Protein AF-0000000069596930 (afdb_homodimer)

Sequence (210 aa):
MSNTEALQWAAKADDSLARNEILTDDEIIRKVTAEDDNDDGFSPVNPVKIYHSEAVAALNTSLQWAEEQNFQVHEIMLPKRLRDRAIELKIGTTAQNIIIDFLGHMSNTEALQWAAKADDSLARNEILTDDEIIRKVTAEDDNDDGFSPVNPVKIYHSEAVAALNTSLQWAEEQNFQVHEIMLPKRLRDRAIELKIGTTAQNIIIDFLGH

pLDDT: mean 73.18, std 21.11, range [36.12, 97.06]

Structure (mmCIF, N/CA/C/O backbone):
data_AF-0000000069596930-model_v1
#
loop_
_entity.id
_entity.type
_entity.pdbx_description
1 polymer 'Uncharacterized protein'
#
loop_
_atom_site.group_PDB
_atom_site.id
_atom_site.type_symbol
_atom_site.label_atom_id
_atom_site.label_alt_id
_atom_site.label_comp_id
_atom_site.label_asym_id
_atom_site.label_entity_id
_atom_site.label_seq_id
_atom_site.pdbx_PDB_ins_code
_atom_site.Cartn_x
_atom_site.Cartn_y
_atom_site.Cartn_z
_atom_site.occupancy
_atom_site.B_iso_or_equiv
_atom_site.auth_seq_id
_atom_site.auth_comp_id
_atom_site.auth_asym_id
_atom_site.auth_atom_id
_atom_site.pdbx_PDB_model_num
ATOM 1 N N . MET A 1 1 ? 7.133 30.688 7.617 1 36.12 1 MET A N 1
ATOM 2 C CA . MET A 1 1 ? 6.77 29.953 8.828 1 36.12 1 MET A CA 1
ATOM 3 C C . MET A 1 1 ? 6.52 28.484 8.531 1 36.12 1 MET A C 1
ATOM 5 O O . MET A 1 1 ? 5.711 28.156 7.66 1 36.12 1 MET A O 1
ATOM 9 N N . SER A 1 2 ? 7.426 27.625 8.859 1 42.72 2 SER A N 1
ATOM 10 C CA . SER A 1 2 ? 7.359 26.203 8.547 1 42.72 2 SER A CA 1
ATOM 11 C C . SER A 1 2 ? 6.148 25.547 9.203 1 42.72 2 SER A C 1
ATOM 13 O O . SER A 1 2 ? 5.602 26.078 10.172 1 42.72 2 SER A O 1
ATOM 15 N N . ASN A 1 3 ? 5.691 24.625 8.586 1 45.94 3 ASN A N 1
ATOM 16 C CA . ASN A 1 3 ? 4.516 23.938 9.109 1 45.94 3 ASN A CA 1
ATOM 17 C C . ASN A 1 3 ? 4.688 23.578 10.586 1 45.94 3 ASN A C 1
ATOM 19 O O . ASN A 1 3 ? 3.738 23.688 11.367 1 45.94 3 ASN A O 1
ATOM 23 N N . THR A 1 4 ? 5.816 23.25 10.984 1 49.59 4 THR A N 1
ATOM 24 C CA . THR A 1 4 ? 6.18 23.031 12.383 1 49.59 4 THR A CA 1
ATOM 25 C C . THR A 1 4 ? 6.02 24.328 13.188 1 49.59 4 THR A C 1
ATOM 27 O O . THR A 1 4 ? 5.598 24.281 14.344 1 49.59 4 THR A O 1
ATOM 30 N N . GLU A 1 5 ? 6.348 25.328 12.594 1 48.88 5 GLU A N 1
ATOM 31 C CA . GLU A 1 5 ? 6.273 26.609 13.281 1 48.88 5 GLU A CA 1
ATOM 32 C C . GLU A 1 5 ? 4.824 27.047 13.484 1 48.88 5 GLU A C 1
ATOM 34 O O . GLU A 1 5 ? 4.477 27.578 14.539 1 48.88 5 GLU A O 1
ATOM 39 N N . ALA A 1 6 ? 3.986 26.781 12.602 1 47.47 6 ALA A N 1
ATOM 40 C CA . ALA A 1 6 ? 2.582 27.156 12.742 1 47.47 6 ALA A CA 1
ATOM 41 C C . ALA A 1 6 ? 1.908 26.344 13.844 1 47.47 6 ALA A C 1
ATOM 43 O O . ALA A 1 6 ? 1.105 26.891 14.617 1 47.47 6 ALA A O 1
ATOM 44 N N . LEU A 1 7 ? 2.383 25.047 13.953 1 48.62 7 LEU A N 1
ATOM 45 C CA . LEU A 1 7 ? 1.875 24.219 15.031 1 48.62 7 LEU A CA 1
ATOM 46 C C . LEU A 1 7 ? 2.383 24.703 16.391 1 48.62 7 LEU A C 1
ATOM 48 O O . LEU A 1 7 ? 1.633 24.734 17.359 1 48.62 7 LEU A O 1
ATOM 52 N N . GLN A 1 8 ? 3.605 25.078 16.375 1 49.91 8 GLN A N 1
ATOM 53 C CA . GLN A 1 8 ? 4.164 25.656 17.594 1 49.91 8 GLN A CA 1
ATOM 54 C C . GLN A 1 8 ? 3.49 26.984 17.922 1 49.91 8 GLN A C 1
ATOM 56 O O . GLN A 1 8 ? 3.262 27.297 19.094 1 49.91 8 GLN A O 1
ATOM 61 N N . TRP A 1 9 ? 3.199 27.75 16.938 1 47.53 9 TRP A N 1
ATOM 62 C CA . TRP A 1 9 ? 2.562 29.047 17.156 1 47.53 9 TRP A CA 1
ATOM 63 C C . TRP A 1 9 ? 1.125 28.875 17.641 1 47.53 9 TRP A C 1
ATOM 65 O O . TRP A 1 9 ? 0.688 29.547 18.578 1 47.53 9 TRP A O 1
ATOM 75 N N . ALA A 1 10 ? 0.427 27.969 17 1 48.25 10 ALA A N 1
ATOM 76 C CA . ALA A 1 10 ? -0.932 27.734 17.484 1 48.25 10 ALA A CA 1
ATOM 77 C C . ALA A 1 10 ? -0.925 27.219 18.922 1 48.25 10 ALA A C 1
ATOM 79 O O . ALA A 1 10 ? -1.813 27.547 19.719 1 48.25 10 ALA A O 1
ATOM 80 N N . ALA A 1 11 ? 0.076 26.406 19.219 1 48.59 11 ALA A N 1
ATOM 81 C CA . ALA A 1 11 ? 0.236 25.953 20.609 1 48.59 11 ALA A CA 1
ATOM 82 C C . ALA A 1 11 ? 0.508 27.125 21.547 1 48.59 11 ALA A C 1
ATOM 84 O O . ALA A 1 11 ? -0.013 27.172 22.656 1 48.59 11 ALA A O 1
ATOM 85 N N . LYS A 1 12 ? 1.304 28.125 21.234 1 48.88 12 LYS A N 1
ATOM 86 C CA . LYS A 1 12 ? 1.663 29.234 22.109 1 48.88 12 LYS A CA 1
ATOM 87 C C . LYS A 1 12 ? 0.537 30.266 22.188 1 48.88 12 LYS A C 1
ATOM 89 O O . LYS A 1 12 ? 0.34 30.906 23.219 1 48.88 12 LYS A O 1
ATOM 94 N N . ALA A 1 13 ? -0.147 30.703 21.156 1 44.06 13 ALA A N 1
ATOM 95 C CA . ALA A 1 13 ? -1.179 31.734 21.266 1 44.06 13 ALA A CA 1
ATOM 96 C C . ALA A 1 13 ? -2.264 31.312 22.266 1 44.06 13 ALA A C 1
ATOM 98 O O . ALA A 1 13 ? -2.762 32.156 23.031 1 44.06 13 ALA A O 1
ATOM 99 N N . ASP A 1 14 ? -3.104 30.078 22.109 1 42.5 14 ASP A N 1
ATOM 100 C CA . ASP A 1 14 ? -4.234 29.875 23 1 42.5 14 ASP A CA 1
ATOM 101 C C . ASP A 1 14 ? -3.762 29.547 24.422 1 42.5 14 ASP A C 1
ATOM 103 O O . ASP A 1 14 ? -3.523 28.391 24.75 1 42.5 14 ASP A O 1
ATOM 107 N N . ASP A 1 15 ? -2.818 29.797 25 1 39.81 15 ASP A N 1
ATOM 108 C CA . ASP A 1 15 ? -2.707 29.734 26.453 1 39.81 15 ASP A CA 1
ATOM 109 C C . ASP A 1 15 ? -3.861 30.484 27.125 1 39.81 15 ASP A C 1
ATOM 111 O O . ASP A 1 15 ? -4.457 29.984 28.078 1 39.81 15 ASP A O 1
ATOM 115 N N . SER A 1 16 ? -4.148 31.766 27.203 1 38.81 16 SER A N 1
ATOM 116 C CA . SER A 1 16 ? -5.156 32.5 27.969 1 38.81 16 SER A CA 1
ATOM 117 C C . SER A 1 16 ? -6.566 32.094 27.547 1 38.81 16 SER A C 1
ATOM 119 O O . SER A 1 16 ? -7.477 32.031 28.375 1 38.81 16 SER A O 1
ATOM 121 N N . LEU A 1 17 ? -7.273 32.688 26.406 1 40.16 17 LEU A N 1
ATOM 122 C CA . LEU A 1 17 ? -8.703 32.594 26.109 1 40.16 17 LEU A CA 1
ATOM 123 C C . LEU A 1 17 ? -9.133 31.125 25.938 1 40.16 17 LEU A C 1
ATOM 125 O O . LEU A 1 17 ? -10.141 30.703 26.516 1 40.16 17 LEU A O 1
ATOM 129 N N . ALA A 1 18 ? -9.242 30.547 24.594 1 39.72 18 ALA A N 1
ATOM 130 C CA . ALA A 1 18 ? -10.047 29.375 24.25 1 39.72 18 ALA A CA 1
ATOM 131 C C . ALA A 1 18 ? -9.43 28.094 24.828 1 39.72 18 ALA A C 1
ATOM 133 O O . ALA A 1 18 ? -8.375 27.641 24.359 1 39.72 18 ALA A O 1
ATOM 134 N N . ARG A 1 19 ? -9.242 27.859 26 1 36.47 19 ARG A N 1
ATOM 135 C CA . ARG A 1 19 ? -9.32 26.562 26.672 1 36.47 19 ARG A CA 1
ATOM 136 C C . ARG A 1 19 ? -10.125 25.562 25.859 1 36.47 19 ARG A C 1
ATOM 138 O O . ARG A 1 19 ? -10.805 24.703 26.422 1 36.47 19 ARG A O 1
ATOM 145 N N . ASN A 1 20 ? -11.125 25.938 24.984 1 41.81 20 ASN A N 1
ATOM 146 C CA . ASN A 1 20 ? -11.797 25 24.078 1 41.81 20 ASN A CA 1
ATOM 147 C C . ASN A 1 20 ? -10.844 23.922 23.594 1 41.81 20 ASN A C 1
ATOM 149 O O . ASN A 1 20 ? -9.719 24.219 23.172 1 41.81 20 ASN A O 1
ATOM 153 N N . GLU A 1 21 ? -10.992 22.656 24.047 1 44.78 21 GLU A N 1
ATOM 154 C CA . GLU A 1 21 ? -10.227 21.406 24.125 1 44.78 21 GLU A CA 1
ATOM 155 C C . GLU A 1 21 ? -9.477 21.141 22.828 1 44.78 21 GLU A C 1
ATOM 157 O O . GLU A 1 21 ? -10.078 20.719 21.828 1 44.78 21 GLU A O 1
ATOM 162 N N . ILE A 1 22 ? -8.797 22.109 22.141 1 47.97 22 ILE A N 1
ATOM 163 C CA . ILE A 1 22 ? -7.836 21.703 21.109 1 47.97 22 ILE A CA 1
ATOM 164 C C . ILE A 1 22 ? -7.387 20.266 21.359 1 47.97 22 ILE A C 1
ATOM 166 O O . ILE A 1 22 ? -7.039 19.906 22.484 1 47.97 22 ILE A O 1
ATOM 170 N N . LEU A 1 23 ? -8.023 19.375 20.797 1 54.81 23 LEU A N 1
ATOM 171 C CA . LEU A 1 23 ? -7.512 18.031 20.969 1 54.81 23 LEU A CA 1
ATOM 172 C C . LEU A 1 23 ? -6 18.031 21.156 1 54.81 23 LEU A C 1
ATOM 174 O O . LEU A 1 23 ? -5.285 18.766 20.484 1 54.81 23 LEU A O 1
ATOM 178 N N . THR A 1 24 ? -5.492 17.922 22.406 1 60.19 24 THR A N 1
ATOM 179 C CA . THR A 1 24 ? -4.082 17.734 22.734 1 60.19 24 THR A CA 1
ATOM 180 C C . THR A 1 24 ? -3.422 16.797 21.719 1 60.19 24 THR A C 1
ATOM 182 O O . THR A 1 24 ? -4.105 16.109 20.969 1 60.19 24 THR A O 1
ATOM 185 N N . ASP A 1 25 ? -2.184 17.188 21.406 1 62.25 25 ASP A N 1
ATOM 186 C CA . ASP A 1 25 ? -1.393 16.281 20.578 1 62.25 25 ASP A CA 1
ATOM 187 C C . ASP A 1 25 ? -1.811 14.828 20.797 1 62.25 25 ASP A C 1
ATOM 189 O O . ASP A 1 25 ? -1.984 14.07 19.844 1 62.25 25 ASP A O 1
ATOM 193 N N . ASP A 1 26 ? -2.137 14.656 22.031 1 66.06 26 ASP A N 1
ATOM 194 C CA . ASP A 1 26 ? -2.477 13.281 22.391 1 66.06 26 ASP A CA 1
ATOM 195 C C . ASP A 1 26 ? -3.857 12.898 21.859 1 66.06 26 ASP A C 1
ATOM 197 O O . ASP A 1 26 ? -4.066 11.773 21.406 1 66.06 26 ASP A O 1
ATOM 201 N N . GLU A 1 27 ? -4.738 13.906 22.016 1 73.19 27 GLU A N 1
ATOM 202 C CA . GLU A 1 27 ? -6.086 13.609 21.531 1 73.19 27 GLU A CA 1
ATOM 203 C C . GLU A 1 27 ? -6.113 13.469 20.016 1 73.19 27 GLU A C 1
ATOM 205 O O . GLU A 1 27 ? -6.832 12.625 19.469 1 73.19 27 GLU A O 1
ATOM 210 N N . ILE A 1 28 ? -5.473 14.227 19.312 1 76.06 28 ILE A N 1
ATOM 211 C CA . ILE A 1 28 ? -5.348 14.141 17.859 1 76.06 28 ILE A CA 1
ATOM 212 C C . ILE A 1 28 ? -4.738 12.797 17.469 1 76.06 28 ILE A C 1
ATOM 214 O O . ILE A 1 28 ? -5.234 12.125 16.562 1 76.06 28 ILE A O 1
ATOM 218 N N . ILE A 1 29 ? -3.684 12.422 18.234 1 73.75 29 ILE A N 1
ATOM 219 C CA . ILE A 1 29 ? -3.027 11.148 17.984 1 73.75 29 ILE A CA 1
ATOM 220 C C . ILE A 1 29 ? -4.023 10.008 18.203 1 73.75 29 ILE A C 1
ATOM 222 O O . ILE A 1 29 ? -4.098 9.078 17.391 1 73.75 29 ILE A O 1
ATOM 226 N N . ARG A 1 30 ? -4.777 10.141 19.25 1 75.19 30 ARG A N 1
ATOM 227 C CA . ARG A 1 30 ? -5.77 9.117 19.547 1 75.19 30 ARG A CA 1
ATOM 228 C C . ARG A 1 30 ? -6.828 9.047 18.453 1 75.19 30 ARG A C 1
ATOM 230 O O . ARG A 1 30 ? -7.242 7.953 18.047 1 75.19 30 ARG A O 1
ATOM 237 N N . LYS A 1 31 ? -7.215 10.172 18.078 1 72.81 31 LYS A N 1
ATOM 238 C CA . LYS A 1 31 ? -8.227 10.234 17.031 1 72.81 31 LYS A CA 1
ATOM 239 C C . LYS A 1 31 ? -7.711 9.602 15.734 1 72.81 31 LYS A C 1
ATOM 241 O O . LYS A 1 31 ? -8.422 8.836 15.094 1 72.81 31 LYS A O 1
ATOM 246 N N . VAL A 1 32 ? -6.516 9.891 15.367 1 78 32 VAL A N 1
ATOM 247 C CA . VAL A 1 32 ? -5.938 9.422 14.109 1 78 32 VAL A CA 1
ATOM 248 C C . VAL A 1 32 ? -5.645 7.926 14.203 1 78 32 VAL A C 1
ATOM 250 O O . VAL A 1 32 ? -5.848 7.184 13.242 1 78 32 VAL A O 1
ATOM 253 N N . THR A 1 33 ? -5.09 7.52 15.344 1 72.69 33 THR A N 1
ATOM 254 C CA . THR A 1 33 ? -4.699 6.121 15.492 1 72.69 33 THR A CA 1
ATOM 255 C C . THR A 1 33 ? -5.926 5.242 15.719 1 72.69 33 THR A C 1
ATOM 257 O O . THR A 1 33 ? -5.922 4.059 15.367 1 72.69 33 THR A O 1
ATOM 260 N N . ALA A 1 34 ? -6.809 5.688 16.391 1 66.5 34 ALA A N 1
ATOM 261 C CA . ALA A 1 34 ? -8.023 4.91 16.625 1 66.5 34 ALA A CA 1
ATOM 262 C C . ALA A 1 34 ? -8.695 4.531 15.305 1 66.5 34 ALA A C 1
ATOM 264 O O . ALA A 1 34 ? -9.234 3.432 15.164 1 66.5 34 ALA A O 1
ATOM 265 N N . GLU A 1 35 ? -8.734 5.438 14.391 1 63.59 35 GLU A N 1
ATOM 266 C CA . GLU A 1 35 ? -9.344 5.152 13.094 1 63.59 35 GLU A CA 1
ATOM 267 C C . GLU A 1 35 ? -8.531 4.113 12.32 1 63.59 35 GLU A C 1
ATOM 269 O O . GLU A 1 35 ? -9.102 3.303 11.586 1 63.59 35 GLU A O 1
ATOM 274 N N . ASP A 1 36 ? -7.285 4.199 12.445 1 61.06 36 ASP A N 1
ATOM 275 C CA . ASP A 1 36 ? -6.398 3.328 11.68 1 61.06 36 ASP A CA 1
ATOM 276 C C . ASP A 1 36 ? -6.293 1.948 12.328 1 61.06 36 ASP A C 1
ATOM 278 O O . ASP A 1 36 ? -6.086 0.948 11.641 1 61.06 36 ASP A O 1
ATOM 282 N N . ASP A 1 37 ? -6.125 1.938 13.703 1 53.19 37 ASP A N 1
ATOM 283 C CA . ASP A 1 37 ? -5.918 0.698 14.445 1 53.19 37 ASP A CA 1
ATOM 284 C C . ASP A 1 37 ? -7.129 -0.223 14.328 1 53.19 37 ASP A C 1
ATOM 286 O O . ASP A 1 37 ? -7.238 -1.209 15.055 1 53.19 37 ASP A O 1
ATOM 290 N N . ASN A 1 38 ? -8.164 0.148 13.812 1 48.66 38 ASN A N 1
ATOM 291 C CA . ASN A 1 38 ? -9.102 -0.974 13.867 1 48.66 38 ASN A CA 1
ATOM 292 C C . ASN A 1 38 ? -8.375 -2.311 13.719 1 48.66 38 ASN A C 1
ATOM 294 O O . ASN A 1 38 ? -8.984 -3.371 13.867 1 48.66 38 ASN A O 1
ATOM 298 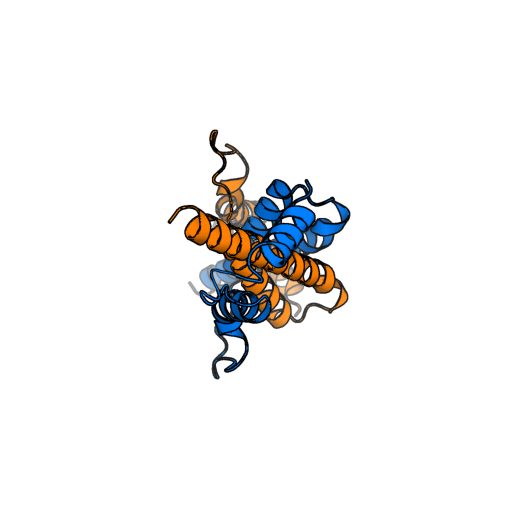N N . ASP A 1 39 ? -7.223 -2.316 13.172 1 46.97 39 ASP A N 1
ATOM 299 C CA . ASP A 1 39 ? -6.605 -3.631 13.023 1 46.97 39 ASP A CA 1
ATOM 300 C C . ASP A 1 39 ? -5.812 -4.008 14.273 1 46.97 39 ASP A C 1
ATOM 302 O O . ASP A 1 39 ? -4.973 -4.906 14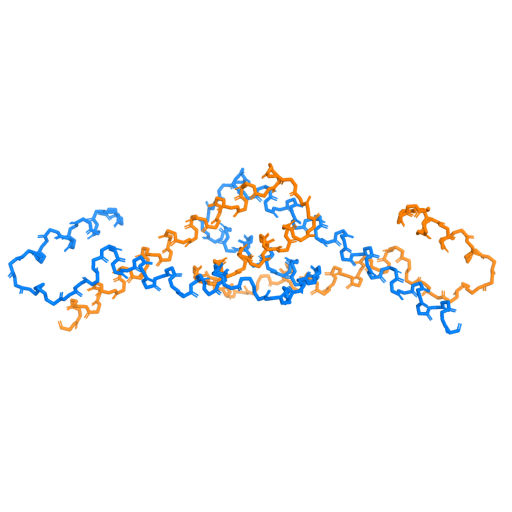.234 1 46.97 39 ASP A O 1
ATOM 306 N N . ASP A 1 40 ? -5.41 -3.139 15.055 1 43.5 40 ASP A N 1
ATOM 307 C CA . ASP A 1 40 ? -4.559 -3.676 16.109 1 43.5 40 ASP A CA 1
ATOM 308 C C . ASP A 1 40 ? -5.145 -4.965 16.688 1 43.5 40 ASP A C 1
ATOM 310 O O . ASP A 1 40 ? -4.402 -5.879 17.062 1 43.5 40 ASP A O 1
ATOM 314 N N . GLY A 1 41 ? -6.086 -4.699 17.797 1 42.97 41 GLY A N 1
ATOM 315 C CA . GLY A 1 41 ? -6.312 -5.691 18.828 1 42.97 41 GLY A CA 1
ATOM 316 C C . GLY A 1 41 ? -6.66 -7.062 18.281 1 42.97 41 GLY A C 1
ATOM 317 O O . GLY A 1 41 ? -6.059 -8.062 18.672 1 42.97 41 GLY A O 1
ATOM 318 N N . PHE A 1 42 ? -8.016 -7.344 18.125 1 39.84 42 PHE A N 1
ATOM 319 C CA . PHE A 1 42 ? -8.57 -8.672 17.906 1 39.84 42 PHE A CA 1
ATOM 320 C C . PHE A 1 42 ? -8.156 -9.227 16.562 1 39.84 42 PHE A C 1
ATOM 322 O O . PHE A 1 42 ? -8.594 -8.727 15.516 1 39.84 42 PHE A O 1
ATOM 329 N N . SER A 1 43 ? -6.84 -9.5 16.375 1 46.31 43 SER A N 1
ATOM 330 C CA . SER A 1 43 ? -6.691 -10.398 15.234 1 46.31 43 SER A CA 1
ATOM 331 C C . SER A 1 43 ? -8 -11.109 14.914 1 46.31 43 SER A C 1
ATOM 333 O O . SER A 1 43 ? -8.562 -11.812 15.758 1 46.31 43 SER A O 1
ATOM 335 N N . PRO A 1 44 ? -8.82 -10.625 14.125 1 47.59 44 PRO A N 1
ATOM 336 C CA . PRO A 1 44 ? -9.977 -11.508 13.984 1 47.59 44 PRO A CA 1
ATOM 337 C C . PRO A 1 44 ? -9.617 -12.984 14.102 1 47.59 44 PRO A C 1
ATOM 339 O O . PRO A 1 44 ? -8.508 -13.383 13.727 1 47.59 44 PRO A O 1
ATOM 342 N N . VAL A 1 45 ? -10.062 -13.742 15.086 1 51.44 45 VAL A N 1
ATOM 343 C CA . VAL A 1 45 ? -9.945 -15.188 15.258 1 51.44 45 VAL A CA 1
ATOM 344 C C . VAL A 1 45 ? -9.633 -15.844 13.914 1 51.44 45 VAL A C 1
ATOM 346 O O . VAL A 1 45 ? -8.797 -16.75 13.844 1 51.44 45 VAL A O 1
ATOM 349 N N . ASN A 1 46 ? -10.469 -15.477 12.859 1 54.75 46 ASN A N 1
ATOM 350 C CA . ASN A 1 46 ? -10.203 -16.031 11.531 1 54.75 46 ASN A CA 1
ATOM 351 C C . ASN A 1 46 ? -9.578 -14.977 10.609 1 54.75 46 ASN A C 1
ATOM 353 O O . ASN A 1 46 ? -10.289 -14.148 10.039 1 54.75 46 ASN A O 1
ATOM 357 N N . PRO A 1 47 ? -8.289 -14.633 10.773 1 59.75 47 PRO A N 1
ATOM 358 C CA . PRO A 1 47 ? -7.629 -13.586 9.992 1 59.75 47 PRO A CA 1
ATOM 359 C C . PRO A 1 47 ? -8.008 -13.617 8.516 1 59.75 47 PRO A C 1
ATOM 361 O O . PRO A 1 47 ? -8.078 -14.695 7.914 1 59.75 47 PRO A O 1
ATOM 364 N N . VAL A 1 48 ? -8.75 -12.633 8.047 1 73.94 48 VAL A N 1
ATOM 365 C CA . VAL A 1 48 ? -9.141 -12.523 6.645 1 73.94 48 VAL A CA 1
ATOM 366 C C . VAL A 1 48 ? -7.891 -12.508 5.762 1 73.94 48 VAL A C 1
ATOM 368 O O . VAL A 1 48 ? -7.004 -11.664 5.949 1 73.94 48 VAL A O 1
ATOM 371 N N . LYS A 1 49 ? -7.598 -13.523 5.066 1 90.56 49 LYS A N 1
ATOM 372 C CA . LYS A 1 49 ? -6.492 -13.641 4.121 1 90.56 49 LYS A CA 1
ATOM 373 C C . LYS A 1 49 ? -6.551 -12.547 3.062 1 90.56 49 LYS A C 1
ATOM 375 O O . LYS A 1 49 ? -7.621 -12.242 2.535 1 90.56 49 LYS A O 1
ATOM 380 N N . ILE A 1 50 ? -5.449 -11.812 2.912 1 95 50 ILE A N 1
ATOM 381 C CA . ILE A 1 50 ? -5.355 -10.812 1.851 1 95 50 ILE A CA 1
ATOM 382 C C . ILE A 1 50 ? -4.875 -11.477 0.561 1 95 50 ILE A C 1
ATOM 384 O O . ILE A 1 50 ? -3.828 -12.125 0.543 1 95 50 ILE A O 1
ATOM 388 N N . TYR A 1 51 ? -5.664 -11.305 -0.513 1 93.06 51 TYR A N 1
ATOM 389 C CA . TYR A 1 51 ? -5.305 -11.867 -1.809 1 93.06 51 TYR A CA 1
ATOM 390 C C . TYR A 1 51 ? -4.172 -11.078 -2.451 1 93.06 51 TYR A C 1
ATOM 392 O O . TYR A 1 51 ? -4.004 -9.883 -2.178 1 93.06 51 TYR A O 1
ATOM 400 N N . HIS A 1 52 ? -3.453 -11.734 -3.26 1 94.88 52 HIS A N 1
ATOM 401 C CA . HIS A 1 52 ? -2.328 -11.102 -3.939 1 94.88 52 HIS A CA 1
ATOM 402 C C . HIS A 1 52 ? -2.783 -9.883 -4.738 1 94.88 52 HIS A C 1
ATOM 404 O O . HIS A 1 52 ? -2.09 -8.859 -4.773 1 94.88 52 HIS A O 1
ATOM 410 N N . SER A 1 53 ? -3.9 -10.008 -5.383 1 91.94 53 SER A N 1
ATOM 411 C CA . SER A 1 53 ? -4.43 -8.906 -6.176 1 91.94 53 SER A CA 1
ATOM 412 C C . SER A 1 53 ? -4.727 -7.691 -5.301 1 91.94 53 SER A C 1
ATOM 414 O O . SER A 1 53 ? -4.527 -6.551 -5.727 1 91.94 53 SER A O 1
ATOM 416 N N . GLU A 1 54 ? -5.246 -7.938 -4.133 1 94.12 54 GLU A N 1
ATOM 417 C CA . GLU A 1 54 ? -5.504 -6.859 -3.186 1 94.12 54 GLU A CA 1
ATOM 418 C C . GLU A 1 54 ? -4.203 -6.203 -2.727 1 94.12 54 GLU A C 1
ATOM 420 O O . GLU A 1 54 ? -4.137 -4.984 -2.566 1 94.12 54 GLU A O 1
ATOM 425 N N . ALA A 1 55 ? -3.186 -7 -2.541 1 96.19 55 ALA A N 1
ATOM 426 C CA . ALA A 1 55 ? -1.873 -6.5 -2.139 1 96.19 55 ALA A CA 1
ATOM 427 C C . ALA A 1 55 ? -1.266 -5.617 -3.225 1 96.19 55 ALA A C 1
ATOM 429 O O . ALA A 1 55 ? -0.719 -4.551 -2.932 1 96.19 55 ALA A O 1
ATOM 430 N N . VAL A 1 56 ? -1.366 -5.996 -4.445 1 94.69 56 VAL A N 1
ATOM 431 C CA . VAL A 1 56 ? -0.868 -5.203 -5.566 1 94.69 56 VAL A CA 1
ATOM 432 C C . VAL A 1 56 ? -1.564 -3.846 -5.586 1 94.69 56 VAL A C 1
ATOM 434 O O . VAL A 1 56 ? -0.909 -2.807 -5.691 1 94.69 56 VAL A O 1
ATOM 437 N N . ALA A 1 57 ? -2.844 -3.836 -5.461 1 94 57 ALA A N 1
ATOM 438 C CA . ALA A 1 57 ? -3.611 -2.594 -5.473 1 94 57 ALA A CA 1
ATOM 439 C C . ALA A 1 57 ? -3.211 -1.689 -4.312 1 94 57 ALA A C 1
ATOM 441 O O . ALA A 1 57 ? -3.035 -0.482 -4.488 1 94 57 ALA A O 1
ATOM 442 N N . ALA A 1 58 ? -3.061 -2.314 -3.154 1 95.94 58 ALA A N 1
ATOM 443 C CA . ALA A 1 58 ? -2.672 -1.554 -1.97 1 95.94 58 ALA A CA 1
ATOM 444 C C . ALA A 1 58 ? -1.28 -0.95 -2.137 1 95.94 58 ALA A C 1
ATOM 446 O O . ALA A 1 58 ? -1.06 0.219 -1.812 1 95.94 58 ALA A O 1
ATOM 447 N N . LEU A 1 59 ? -0.345 -1.718 -2.699 1 96.69 59 LEU A N 1
ATOM 448 C CA . LEU A 1 59 ? 1.02 -1.25 -2.912 1 96.69 59 LEU A CA 1
ATOM 449 C C . LEU A 1 59 ? 1.063 -0.168 -3.986 1 96.69 59 LEU A C 1
ATOM 451 O O . LEU A 1 59 ? 1.809 0.807 -3.861 1 96.69 59 LEU A O 1
ATOM 455 N N . ASN A 1 60 ? 0.266 -0.271 -4.949 1 94.25 60 ASN A N 1
ATOM 456 C CA . ASN A 1 60 ? 0.168 0.778 -5.961 1 94.25 60 ASN A CA 1
ATOM 457 C C . ASN A 1 60 ? -0.337 2.088 -5.359 1 94.25 60 ASN A C 1
ATOM 459 O O . ASN A 1 60 ? 0.203 3.156 -5.648 1 94.25 60 ASN A O 1
ATOM 463 N N . THR A 1 61 ? -1.394 1.998 -4.637 1 94.81 61 THR A N 1
ATOM 464 C CA . THR A 1 61 ? -1.928 3.172 -3.953 1 94.81 61 THR A CA 1
ATOM 465 C C . THR A 1 61 ? -0.864 3.812 -3.066 1 94.81 61 THR A C 1
ATOM 467 O O . THR A 1 61 ? -0.678 5.031 -3.092 1 94.81 61 THR A O 1
ATOM 470 N N . SER A 1 62 ? -0.117 2.936 -2.338 1 96.81 62 SER A N 1
ATOM 471 C CA . SER A 1 62 ? 0.938 3.412 -1.449 1 96.81 62 SER A CA 1
ATOM 472 C C . SER A 1 62 ? 2.037 4.125 -2.23 1 96.81 62 SER A C 1
ATOM 474 O O . SER A 1 62 ? 2.5 5.195 -1.823 1 96.81 62 SER A O 1
ATOM 476 N N . LEU A 1 63 ? 2.398 3.566 -3.291 1 95.94 63 LEU A N 1
ATOM 477 C CA . LEU A 1 63 ? 3.492 4.102 -4.094 1 95.94 63 LEU A CA 1
ATOM 478 C C . LEU A 1 63 ? 3.07 5.387 -4.797 1 95.94 63 LEU A C 1
ATOM 480 O O . LEU A 1 63 ? 3.857 6.332 -4.902 1 95.94 63 LEU A O 1
ATOM 484 N N . GLN A 1 64 ? 1.845 5.492 -5.305 1 94.31 64 GLN A N 1
ATOM 485 C CA . GLN A 1 64 ? 1.332 6.73 -5.883 1 94.31 64 GLN A CA 1
ATOM 486 C C . GLN A 1 64 ? 1.335 7.859 -4.855 1 94.31 64 GLN A C 1
ATOM 488 O O . GLN A 1 64 ? 1.771 8.977 -5.152 1 94.31 64 GLN A O 1
ATOM 493 N N . TRP A 1 65 ? 0.85 7.492 -3.746 1 96.12 65 TRP A N 1
ATOM 494 C CA . TRP A 1 65 ? 0.844 8.469 -2.66 1 96.12 65 TRP A CA 1
ATOM 495 C C . TRP A 1 65 ? 2.258 8.94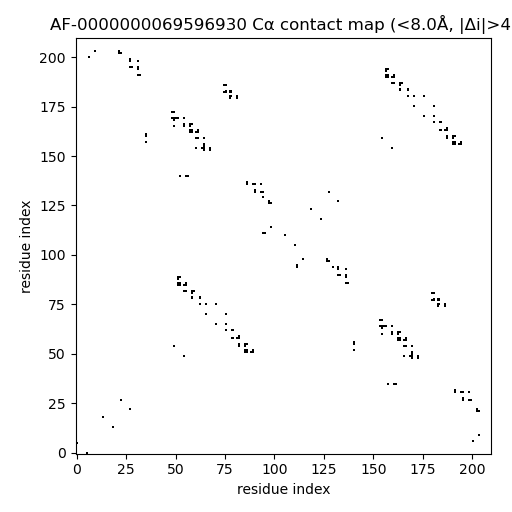5 -2.354 1 96.12 65 TRP A C 1
ATOM 497 O O . TRP A 1 65 ? 2.494 10.148 -2.213 1 96.12 65 TRP A O 1
ATOM 507 N N . ALA A 1 66 ? 3.213 8.031 -2.221 1 96.38 66 ALA A N 1
ATOM 508 C CA . ALA A 1 66 ? 4.594 8.391 -1.901 1 96.38 66 ALA A CA 1
ATOM 509 C C . ALA A 1 66 ? 5.172 9.328 -2.955 1 96.38 66 ALA A C 1
ATOM 511 O O . ALA A 1 66 ? 5.91 10.258 -2.625 1 96.38 66 ALA A O 1
ATOM 512 N N . GLU A 1 67 ? 4.836 9.086 -4.129 1 93.75 67 GLU A N 1
ATOM 513 C CA . GLU A 1 67 ? 5.273 9.961 -5.211 1 93.75 67 GLU A CA 1
ATOM 514 C C . GLU A 1 67 ? 4.688 11.359 -5.051 1 93.75 67 GLU A C 1
ATOM 516 O O . GLU A 1 67 ? 5.391 12.359 -5.238 1 93.75 67 GLU A O 1
ATOM 521 N N . GLU A 1 68 ? 3.451 11.469 -4.77 1 94 68 GLU A N 1
ATOM 522 C CA . GLU A 1 68 ? 2.801 12.758 -4.559 1 94 68 GLU A CA 1
ATOM 523 C C . GLU A 1 68 ? 3.453 13.523 -3.414 1 94 68 GLU A C 1
ATOM 525 O O . GLU A 1 68 ? 3.471 14.758 -3.418 1 94 68 GLU A O 1
ATOM 530 N N . GLN A 1 69 ? 3.986 12.766 -2.402 1 94.31 69 GLN A N 1
ATOM 531 C CA . GLN A 1 69 ? 4.648 13.367 -1.25 1 94.31 69 GLN A CA 1
ATOM 532 C C . GLN A 1 69 ? 6.113 13.664 -1.55 1 94.31 69 GLN A C 1
ATOM 534 O O . GLN A 1 69 ? 6.828 14.211 -0.707 1 94.31 69 GLN A O 1
ATOM 539 N N . ASN A 1 70 ? 6.52 13.391 -2.693 1 95.81 70 ASN A N 1
ATOM 540 C CA . ASN A 1 70 ? 7.883 13.656 -3.15 1 95.81 70 ASN A CA 1
ATOM 541 C C . ASN A 1 70 ? 8.914 12.914 -2.303 1 95.81 70 ASN A C 1
ATOM 543 O O . ASN A 1 70 ? 9.977 13.445 -2.008 1 95.81 70 ASN A O 1
ATOM 547 N N . PHE A 1 71 ? 8.602 11.703 -1.891 1 94.81 71 PHE A N 1
ATOM 548 C CA . PHE A 1 71 ? 9.57 10.859 -1.209 1 94.81 71 PHE A CA 1
ATOM 549 C C . PHE A 1 71 ? 10.695 10.453 -2.158 1 94.81 71 PHE A C 1
ATOM 551 O O . PHE A 1 71 ? 10.492 10.375 -3.371 1 94.81 71 PHE A O 1
ATOM 558 N N . GLN A 1 72 ? 11.828 10.273 -1.472 1 95.69 72 GLN A N 1
ATOM 559 C CA . GLN A 1 72 ? 13 9.938 -2.277 1 95.69 72 GLN A CA 1
ATOM 560 C C . GLN A 1 72 ? 12.961 8.477 -2.713 1 95.69 72 GLN A C 1
ATOM 562 O O . GLN A 1 72 ? 12.25 7.66 -2.115 1 95.69 72 GLN A O 1
ATOM 567 N N . VAL A 1 73 ? 13.719 8.117 -3.668 1 93.88 73 VAL A N 1
ATOM 568 C CA . VAL A 1 73 ? 13.734 6.805 -4.309 1 93.88 73 VAL A CA 1
ATOM 569 C C . VAL A 1 73 ? 14.102 5.734 -3.281 1 93.88 73 VAL A C 1
ATOM 571 O O . VAL A 1 73 ? 13.5 4.652 -3.264 1 93.88 73 VAL A O 1
ATOM 574 N N . HIS A 1 74 ? 15.07 6.133 -2.467 1 94.75 74 HIS A N 1
ATOM 575 C CA . HIS A 1 74 ? 15.539 5.145 -1.5 1 94.75 74 HIS A CA 1
ATOM 576 C C . HIS A 1 74 ? 14.453 4.816 -0.479 1 94.75 74 HIS A C 1
ATOM 578 O O . HIS A 1 74 ? 14.477 3.738 0.125 1 94.75 74 HIS A O 1
ATOM 584 N N . GLU A 1 75 ? 13.547 5.707 -0.308 1 94.19 75 GLU A N 1
ATOM 585 C CA . GLU A 1 75 ? 12.453 5.488 0.631 1 94.19 75 GLU A CA 1
ATOM 586 C C . GLU A 1 75 ? 11.383 4.586 0.029 1 94.19 75 GLU A C 1
ATOM 588 O O . GLU A 1 75 ? 10.602 3.967 0.758 1 94.19 75 GLU A O 1
ATOM 593 N N . ILE A 1 76 ? 11.305 4.484 -1.285 1 95.31 76 ILE A N 1
ATOM 594 C CA . ILE A 1 76 ? 10.172 3.793 -1.886 1 95.31 76 ILE A CA 1
ATOM 595 C C . ILE A 1 76 ? 10.656 2.551 -2.631 1 95.31 76 ILE A C 1
ATOM 597 O O . ILE A 1 76 ? 9.852 1.77 -3.139 1 95.31 76 ILE A O 1
ATOM 601 N N . MET A 1 77 ? 11.914 2.273 -2.59 1 95.31 77 MET A N 1
ATOM 602 C CA . MET A 1 77 ? 12.492 1.153 -3.324 1 95.31 77 MET A CA 1
ATOM 603 C C . MET A 1 77 ? 11.953 -0.176 -2.805 1 95.31 77 MET A C 1
ATOM 605 O O . MET A 1 77 ? 11.586 -1.05 -3.59 1 95.31 77 MET A O 1
ATOM 609 N N . LEU A 1 78 ? 11.992 -0.31 -1.441 1 95.12 78 LEU A N 1
ATOM 610 C CA . LEU A 1 78 ? 11.57 -1.595 -0.892 1 95.12 78 LEU A CA 1
ATOM 611 C C . LEU A 1 78 ? 10.078 -1.81 -1.087 1 95.12 78 LEU A C 1
ATOM 613 O O . LEU A 1 78 ? 9.641 -2.912 -1.425 1 95.12 78 LEU A O 1
ATOM 617 N N . PRO A 1 79 ? 9.211 -0.793 -0.923 1 97.06 79 PRO A N 1
ATOM 618 C CA . PRO A 1 79 ? 7.805 -0.935 -1.295 1 97.06 79 PRO A CA 1
ATOM 619 C C . PRO A 1 79 ? 7.613 -1.317 -2.762 1 97.06 79 PRO A C 1
ATOM 621 O O . PRO A 1 79 ? 6.727 -2.107 -3.088 1 97.06 79 PRO A O 1
ATOM 624 N N . LYS A 1 80 ? 8.469 -0.794 -3.645 1 95.62 80 LYS A N 1
ATOM 625 C CA . LYS A 1 80 ? 8.414 -1.176 -5.051 1 95.62 80 LYS A CA 1
ATOM 626 C C . LYS A 1 80 ? 8.766 -2.648 -5.238 1 95.62 80 LYS A C 1
ATOM 628 O O . LYS A 1 80 ? 8.102 -3.363 -5.988 1 95.62 80 LYS A O 1
ATOM 633 N N . ARG A 1 81 ? 9.742 -3.039 -4.535 1 95.44 81 ARG A N 1
ATOM 634 C CA . ARG A 1 81 ? 10.133 -4.445 -4.605 1 95.44 81 ARG A CA 1
ATOM 635 C C . ARG A 1 81 ? 9.023 -5.348 -4.078 1 95.44 81 ARG A C 1
ATOM 637 O O . ARG A 1 81 ? 8.758 -6.414 -4.637 1 95.44 81 ARG A O 1
ATOM 644 N N . LEU A 1 82 ? 8.453 -4.953 -3.006 1 96.56 82 LEU A N 1
ATOM 645 C CA . LEU A 1 82 ? 7.336 -5.703 -2.439 1 96.56 82 LEU A CA 1
ATOM 646 C C . LEU A 1 82 ? 6.191 -5.805 -3.439 1 96.56 82 LEU A C 1
ATOM 648 O O . LEU A 1 82 ? 5.57 -6.863 -3.572 1 96.56 82 LEU A O 1
ATOM 652 N N . ARG A 1 83 ? 5.973 -4.754 -4.117 1 95.62 83 ARG A N 1
ATOM 653 C CA . ARG A 1 83 ? 4.957 -4.762 -5.164 1 95.62 83 ARG A CA 1
ATOM 654 C C . ARG A 1 83 ? 5.289 -5.789 -6.242 1 95.62 83 ARG A C 1
ATOM 656 O O . ARG A 1 83 ? 4.426 -6.559 -6.664 1 95.62 83 ARG A O 1
ATOM 663 N N . ASP A 1 84 ? 6.508 -5.805 -6.648 1 92.69 84 ASP A N 1
ATOM 664 C CA . ASP A 1 84 ? 6.934 -6.758 -7.668 1 92.69 84 ASP A CA 1
ATOM 665 C C . ASP A 1 84 ? 6.734 -8.195 -7.199 1 92.69 84 ASP A C 1
ATOM 667 O O . ASP A 1 84 ? 6.324 -9.055 -7.98 1 92.69 84 ASP A O 1
ATOM 671 N N . ARG A 1 85 ? 7.07 -8.383 -5.961 1 94 85 ARG A N 1
ATOM 672 C CA . ARG A 1 85 ? 6.859 -9.711 -5.395 1 94 85 ARG A CA 1
ATOM 673 C C . ARG A 1 85 ? 5.375 -10.07 -5.391 1 94 85 ARG A C 1
ATOM 675 O O . ARG A 1 85 ? 5.004 -11.203 -5.707 1 94 85 ARG A O 1
ATOM 682 N N . ALA A 1 86 ? 4.508 -9.18 -5.035 1 94.44 86 ALA A N 1
ATOM 683 C CA . ALA A 1 86 ? 3.066 -9.414 -5.043 1 94.44 86 ALA A CA 1
ATOM 684 C C . ALA A 1 86 ? 2.57 -9.75 -6.445 1 94.44 86 ALA A C 1
ATOM 686 O O . ALA A 1 86 ? 1.756 -10.656 -6.617 1 94.44 86 ALA A O 1
ATOM 687 N N . ILE A 1 87 ? 3.078 -9.07 -7.387 1 90.44 87 ILE A N 1
ATOM 688 C CA . ILE A 1 87 ? 2.707 -9.312 -8.773 1 90.44 87 ILE A CA 1
ATOM 689 C C . ILE A 1 87 ? 3.143 -10.719 -9.188 1 90.44 87 ILE A C 1
ATOM 691 O O . ILE A 1 87 ? 2.387 -11.438 -9.844 1 90.44 87 ILE A O 1
ATOM 695 N N . GLU A 1 88 ? 4.309 -11.062 -8.836 1 89.62 88 GLU A N 1
ATOM 696 C CA . GLU A 1 88 ? 4.82 -12.398 -9.133 1 89.62 88 GLU A CA 1
ATOM 697 C C . GLU A 1 88 ? 3.93 -13.477 -8.531 1 89.62 88 GLU A C 1
ATOM 699 O O . GLU A 1 88 ? 3.627 -14.477 -9.188 1 89.62 88 GLU A O 1
ATOM 704 N N . LEU A 1 89 ? 3.609 -13.25 -7.309 1 91.31 89 LEU A N 1
ATOM 705 C CA . LEU A 1 89 ? 2.764 -14.234 -6.641 1 91.31 89 LEU A CA 1
ATOM 706 C C . LEU A 1 89 ? 1.376 -14.273 -7.273 1 91.31 89 LEU A C 1
ATOM 708 O O . LEU A 1 89 ? 0.777 -15.344 -7.395 1 91.31 89 LEU A O 1
ATOM 712 N N . LYS A 1 90 ? 0.833 -13.18 -7.652 1 91 90 LYS A N 1
ATOM 713 C CA . LYS A 1 90 ? -0.439 -13.125 -8.367 1 91 90 LYS A CA 1
ATOM 714 C C . LYS A 1 90 ? -0.376 -13.93 -9.656 1 91 90 LYS A C 1
ATOM 716 O O . LYS A 1 90 ? -1.299 -14.688 -9.969 1 91 90 LYS A O 1
ATOM 721 N N . ILE A 1 91 ? 0.645 -13.695 -10.367 1 86.06 91 ILE A N 1
ATOM 722 C CA . ILE A 1 91 ? 0.853 -14.422 -11.617 1 86.06 91 ILE A CA 1
ATOM 723 C C . ILE A 1 91 ? 0.887 -15.922 -11.336 1 86.06 91 ILE A C 1
ATOM 725 O O . ILE A 1 91 ? 0.257 -16.703 -12.055 1 86.06 91 ILE A O 1
ATOM 729 N N . GLY A 1 92 ? 1.636 -16.297 -10.297 1 86.06 92 GLY A N 1
ATOM 730 C CA . GLY A 1 92 ? 1.746 -17.703 -9.945 1 86.06 92 GLY A CA 1
ATOM 731 C C . GLY A 1 92 ? 0.41 -18.328 -9.609 1 86.06 92 GLY A C 1
ATOM 732 O O . GLY A 1 92 ? 0.104 -19.422 -10.086 1 86.06 92 GLY A O 1
ATOM 733 N N . THR A 1 93 ? -0.306 -17.719 -8.797 1 88.19 93 THR A N 1
ATOM 734 C CA . THR A 1 93 ? -1.602 -18.25 -8.391 1 88.19 93 THR A CA 1
ATOM 735 C C . THR A 1 93 ? -2.557 -18.312 -9.578 1 88.19 93 THR A C 1
ATOM 737 O O . THR A 1 93 ? -3.322 -19.281 -9.711 1 88.19 93 THR A O 1
ATOM 740 N N . THR A 1 94 ? -2.547 -17.281 -10.453 1 84.19 94 THR A N 1
ATOM 741 C CA . THR A 1 94 ? -3.389 -17.281 -11.641 1 84.19 94 THR A CA 1
ATOM 742 C C . THR A 1 94 ? -3.045 -18.453 -12.555 1 84.19 94 THR A C 1
ATOM 744 O O . THR A 1 94 ? -3.939 -19.141 -13.055 1 84.19 94 THR A O 1
ATOM 747 N N . ALA A 1 95 ? -1.792 -18.609 -12.742 1 81.81 95 ALA A N 1
ATOM 748 C CA . ALA A 1 95 ? -1.327 -19.719 -13.555 1 81.81 95 ALA A CA 1
ATOM 749 C C . ALA A 1 95 ? -1.813 -21.047 -12.992 1 81.81 95 ALA A C 1
ATOM 751 O O . ALA A 1 95 ? -2.26 -21.922 -13.734 1 81.81 95 ALA A O 1
ATOM 752 N N . GLN A 1 96 ? -1.722 -21.219 -11.688 1 81.56 96 GLN A N 1
ATOM 753 C CA . GLN A 1 96 ? -2.143 -22.453 -11.016 1 81.56 96 GLN A CA 1
ATOM 754 C C . GLN A 1 96 ? -3.637 -22.703 -11.211 1 81.56 96 GLN A C 1
ATOM 756 O O . GLN A 1 96 ? -4.055 -23.828 -11.469 1 81.56 96 GLN A O 1
ATOM 761 N N . ASN A 1 97 ? -4.359 -21.703 -11.062 1 83.75 97 ASN A N 1
ATOM 762 C CA . ASN A 1 97 ? -5.801 -21.828 -11.234 1 83.75 97 ASN A CA 1
ATOM 763 C C . ASN A 1 97 ? -6.156 -22.25 -12.664 1 83.75 97 ASN A C 1
ATOM 765 O O . ASN A 1 97 ? -7.086 -23.016 -12.875 1 83.75 97 ASN A O 1
ATOM 769 N N . ILE A 1 98 ? -5.488 -21.703 -13.641 1 75 98 ILE A N 1
ATOM 770 C CA . ILE A 1 98 ? -5.711 -22.047 -15.047 1 75 98 ILE 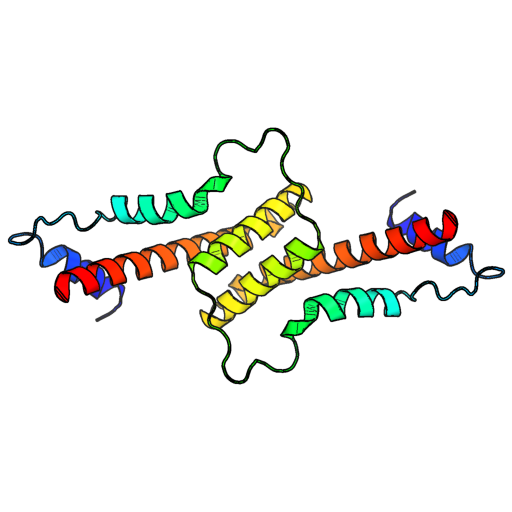A CA 1
ATOM 771 C C . ILE A 1 98 ? -5.422 -23.531 -15.266 1 75 98 ILE A C 1
ATOM 773 O O . ILE A 1 98 ? -6.184 -24.219 -15.938 1 75 98 ILE A O 1
ATOM 777 N N . ILE A 1 99 ? -4.418 -23.938 -14.688 1 75.25 99 ILE A N 1
ATOM 778 C CA . ILE A 1 99 ? -4.016 -25.328 -14.82 1 75.25 99 ILE A CA 1
ATOM 779 C C . ILE A 1 99 ? -5.07 -26.234 -14.195 1 75.25 99 ILE A C 1
ATOM 781 O O . ILE A 1 99 ? -5.48 -27.234 -14.797 1 75.25 99 ILE A O 1
ATOM 785 N N . ILE A 1 100 ? -5.434 -25.922 -12.969 1 79.06 100 ILE A N 1
ATOM 786 C CA . ILE A 1 100 ? -6.422 -26.719 -12.258 1 79.06 100 ILE A CA 1
ATOM 787 C C . ILE A 1 100 ? -7.715 -26.797 -13.07 1 79.06 100 ILE A C 1
ATOM 789 O O . ILE A 1 100 ? -8.312 -27.859 -13.203 1 79.06 100 ILE A O 1
ATOM 793 N N . ASP A 1 101 ? -8.195 -25.75 -13.555 1 75.94 101 ASP A N 1
ATOM 794 C CA . ASP A 1 101 ? -9.43 -25.672 -14.336 1 75.94 101 ASP A CA 1
ATOM 795 C C . ASP A 1 101 ? -9.328 -26.531 -15.602 1 75.94 101 ASP A C 1
ATOM 797 O O . ASP A 1 101 ? -10.305 -27.156 -16.016 1 75.94 101 ASP A O 1
ATOM 801 N N . PHE A 1 102 ? -8.227 -26.562 -16.234 1 74.25 102 PHE A N 1
ATOM 802 C CA . PHE A 1 102 ? -8.008 -27.344 -17.438 1 74.25 102 PHE A CA 1
ATOM 803 C C . PHE A 1 102 ? -8.023 -28.828 -17.141 1 74.25 102 PHE A C 1
ATOM 805 O O . PHE A 1 102 ? -8.602 -29.625 -17.891 1 74.25 102 PHE A O 1
ATOM 812 N N . LEU A 1 103 ? -7.359 -29.109 -16.062 1 74.62 103 LEU A N 1
ATOM 813 C CA . LEU A 1 103 ? -7.254 -30.531 -15.719 1 74.62 103 LEU A CA 1
ATOM 814 C C . LEU A 1 103 ? -8.57 -31.047 -15.156 1 74.62 103 LEU A C 1
ATOM 816 O O . LEU A 1 103 ? -8.844 -32.25 -15.219 1 74.62 103 LEU A O 1
ATOM 820 N N . GLY A 1 104 ? -9.18 -30.172 -14.328 1 64.5 104 GLY A N 1
ATOM 821 C CA . GLY A 1 104 ? -10.438 -30.594 -13.742 1 64.5 104 GLY A CA 1
ATOM 822 C C . GLY A 1 104 ? -11.555 -30.719 -14.75 1 64.5 104 GLY A C 1
ATOM 823 O O . GLY A 1 104 ? -12.641 -31.203 -14.43 1 64.5 104 GLY A O 1
ATOM 824 N N . HIS A 1 105 ? -11.516 -30.203 -15.852 1 54.75 105 HIS A N 1
ATOM 825 C CA . HIS A 1 105 ? -12.5 -30.469 -16.891 1 54.75 105 HIS A CA 1
ATOM 826 C C . HIS A 1 105 ? -12.047 -31.609 -17.812 1 54.75 105 HIS A C 1
ATOM 828 O O . HIS A 1 105 ? -10.844 -31.781 -18.031 1 54.75 105 HIS A O 1
ATOM 834 N N . MET B 1 1 ? 7.398 -31.766 -5.012 1 36.56 1 MET B N 1
ATOM 835 C CA . MET B 1 1 ? 7.402 -31.016 -6.266 1 36.56 1 MET B CA 1
ATOM 836 C C . MET B 1 1 ? 7.148 -29.547 -6.023 1 36.56 1 MET B C 1
ATOM 838 O O . MET B 1 1 ? 6.156 -29.172 -5.391 1 36.56 1 MET B O 1
ATOM 842 N N . SER B 1 2 ? 8.141 -28.734 -6.117 1 42.72 2 SER B N 1
ATOM 843 C CA . SER B 1 2 ? 8.07 -27.312 -5.812 1 42.72 2 SER B CA 1
ATOM 844 C C . SER B 1 2 ? 7.109 -26.594 -6.758 1 42.72 2 SER B C 1
ATOM 846 O O . SER B 1 2 ? 6.809 -27.078 -7.844 1 42.72 2 SER B O 1
ATOM 848 N N . ASN B 1 3 ? 6.547 -25.625 -6.273 1 45.47 3 ASN B N 1
ATOM 849 C CA . ASN B 1 3 ? 5.586 -24.875 -7.082 1 45.47 3 ASN B CA 1
ATOM 850 C C . ASN B 1 3 ? 6.152 -24.531 -8.461 1 45.47 3 ASN B C 1
ATOM 852 O O . ASN B 1 3 ? 5.438 -24.594 -9.461 1 45.47 3 ASN B O 1
ATOM 856 N N . THR B 1 4 ? 7.367 -24.266 -8.547 1 49.19 4 THR B N 1
ATOM 857 C CA . THR B 1 4 ? 8.094 -24.062 -9.789 1 49.19 4 THR B CA 1
ATOM 858 C C . THR B 1 4 ? 8.102 -25.328 -10.633 1 49.19 4 THR B C 1
ATOM 860 O O . THR B 1 4 ? 8.016 -25.281 -11.859 1 49.19 4 THR B O 1
ATOM 863 N N . GLU B 1 5 ? 8.211 -26.359 -10 1 48.91 5 GLU B N 1
ATOM 864 C CA . GLU B 1 5 ? 8.266 -27.641 -10.695 1 48.91 5 GLU B CA 1
ATOM 865 C C . GLU B 1 5 ? 6.906 -28.016 -11.281 1 48.91 5 GLU B C 1
ATOM 867 O O . GLU B 1 5 ? 6.824 -28.516 -12.406 1 48.91 5 GLU B O 1
ATOM 872 N N . ALA B 1 6 ? 5.875 -27.719 -10.633 1 47.5 6 ALA B N 1
ATOM 873 C CA . ALA B 1 6 ? 4.543 -28.031 -11.148 1 47.5 6 ALA B CA 1
ATOM 874 C C . ALA B 1 6 ? 4.223 -27.188 -12.383 1 47.5 6 ALA B C 1
ATOM 876 O O . ALA B 1 6 ? 3.627 -27.688 -13.344 1 47.5 6 ALA B O 1
ATOM 877 N N . LEU B 1 7 ? 4.777 -25.922 -12.336 1 48.88 7 LEU B N 1
ATOM 878 C CA . LEU B 1 7 ? 4.609 -25.062 -13.5 1 48.88 7 LEU B CA 1
ATOM 879 C C . LEU B 1 7 ? 5.43 -25.562 -14.68 1 48.88 7 LEU B C 1
ATOM 881 O O . LEU B 1 7 ? 4.961 -25.562 -15.82 1 48.88 7 LEU B O 1
ATOM 885 N N . GLN B 1 8 ? 6.578 -25.969 -14.367 1 49.97 8 GLN B N 1
ATOM 886 C CA . GLN B 1 8 ? 7.406 -26.578 -15.398 1 49.97 8 GLN B CA 1
ATOM 887 C C . GLN B 1 8 ? 6.781 -27.875 -15.914 1 49.97 8 GLN B C 1
ATOM 889 O O . GLN B 1 8 ? 6.848 -28.172 -17.109 1 49.97 8 GLN B O 1
ATOM 894 N N . TRP B 1 9 ? 6.207 -28.641 -15.047 1 48.31 9 TRP B N 1
ATOM 895 C CA . TRP B 1 9 ? 5.598 -29.906 -15.445 1 48.31 9 TRP B CA 1
ATOM 896 C C . TRP B 1 9 ? 4.344 -29.656 -16.281 1 48.31 9 TRP B C 1
ATOM 898 O O . TRP B 1 9 ? 4.145 -30.297 -17.312 1 48.31 9 TRP B O 1
ATOM 908 N N . ALA B 1 10 ? 3.561 -28.703 -15.852 1 48.44 10 ALA B N 1
ATOM 909 C CA . ALA B 1 10 ? 2.385 -28.406 -16.656 1 48.44 10 ALA B CA 1
ATOM 910 C C . ALA B 1 10 ? 2.785 -27.891 -18.047 1 48.44 10 ALA B C 1
ATOM 912 O O . ALA B 1 10 ? 2.117 -28.188 -19.031 1 48.44 10 ALA B O 1
ATOM 913 N N . ALA B 1 11 ? 3.861 -27.125 -18.062 1 48.91 11 ALA B N 1
ATOM 914 C CA . ALA B 1 11 ? 4.402 -26.672 -19.344 1 48.91 11 ALA B CA 1
ATOM 915 C C . ALA B 1 11 ? 4.859 -27.844 -20.188 1 48.91 11 ALA B C 1
ATOM 917 O O . ALA B 1 11 ? 4.648 -27.875 -21.406 1 48.91 11 ALA B O 1
ATOM 918 N N . LYS B 1 12 ? 5.523 -28.875 -19.672 1 49.16 12 LYS B N 1
ATOM 919 C CA . LYS B 1 12 ? 6.047 -30 -20.438 1 49.16 12 LYS B CA 1
ATOM 920 C C . LYS B 1 12 ? 4.934 -30.969 -20.828 1 49.16 12 LYS B C 1
ATOM 922 O O . LYS B 1 12 ? 4.988 -31.594 -21.891 1 49.16 12 LYS B O 1
ATOM 927 N N . ALA B 1 13 ? 3.963 -31.375 -20 1 44.12 13 ALA B N 1
ATOM 928 C CA . ALA B 1 13 ? 2.936 -32.312 -20.406 1 44.12 13 ALA B CA 1
ATOM 929 C C . ALA B 1 13 ? 2.197 -31.828 -21.656 1 44.12 13 ALA B C 1
ATOM 931 O O . ALA B 1 13 ? 1.869 -32.625 -22.547 1 44.12 13 ALA B O 1
ATOM 932 N N . ASP B 1 14 ? 1.526 -30.484 -21.688 1 42.72 14 ASP B N 1
ATOM 933 C CA . ASP B 1 14 ? 0.717 -30.188 -22.859 1 42.72 14 ASP B CA 1
ATOM 934 C C . ASP B 1 14 ? 1.595 -29.984 -24.094 1 42.72 14 ASP B C 1
ATOM 936 O O . ASP B 1 14 ? 1.835 -28.844 -24.516 1 42.72 14 ASP B O 1
ATOM 940 N N . ASP B 1 15 ? 2.68 -30.234 -24.328 1 40.16 15 ASP B N 1
ATOM 941 C CA . ASP B 1 15 ? 3.199 -30.234 -25.688 1 40.16 15 ASP B CA 1
ATOM 942 C C . ASP B 1 15 ? 2.303 -31.031 -26.625 1 40.16 15 ASP B C 1
ATOM 944 O O . ASP B 1 15 ? 2.014 -30.594 -27.75 1 40.16 15 ASP B O 1
ATOM 948 N N . SER B 1 16 ? 2.072 -32.281 -26.688 1 38.84 16 SER B N 1
ATOM 949 C CA . SER B 1 16 ? 1.311 -33.031 -27.688 1 38.84 16 SER B CA 1
ATOM 950 C C . SER B 1 16 ? -0.162 -32.625 -27.672 1 38.84 16 SER B C 1
ATOM 952 O O . SER B 1 16 ? -0.813 -32.594 -28.719 1 38.84 16 SER B O 1
ATOM 954 N N . LEU B 1 17 ? -1.144 -33.188 -26.75 1 40.94 17 LEU B N 1
ATOM 955 C CA . LEU B 1 17 ? -2.596 -33.094 -26.859 1 40.94 17 LEU B CA 1
ATOM 956 C C . LEU B 1 17 ? -3.066 -31.656 -26.875 1 40.94 17 LEU B C 1
ATOM 958 O O . LEU B 1 17 ? -3.873 -31.266 -27.719 1 40.94 17 LEU B O 1
ATOM 962 N N . ALA B 1 18 ? -3.684 -31.078 -25.672 1 39.12 18 ALA B N 1
ATOM 963 C CA . ALA B 1 18 ? -4.551 -29.906 -25.641 1 39.12 18 ALA B CA 1
ATOM 964 C C . ALA B 1 18 ? -3.764 -28.625 -25.938 1 39.12 18 ALA B C 1
ATOM 966 O O . ALA B 1 18 ? -2.939 -28.203 -25.125 1 39.12 18 ALA B O 1
ATOM 967 N N . ARG B 1 19 ? -3.162 -28.375 -26.969 1 36.91 19 ARG B N 1
ATOM 968 C CA . ARG B 1 19 ? -2.998 -27.062 -27.594 1 36.91 19 ARG B CA 1
ATOM 969 C C . ARG B 1 19 ? -3.998 -26.047 -27.031 1 36.91 19 ARG B C 1
ATOM 971 O O . ARG B 1 19 ? -4.48 -25.188 -27.75 1 36.91 19 ARG B O 1
ATOM 978 N N . ASN B 1 20 ? -5.188 -26.422 -26.484 1 42.03 20 ASN B N 1
ATOM 979 C CA . ASN B 1 20 ? -6.094 -25.5 -25.797 1 42.03 20 ASN B CA 1
ATOM 980 C C . ASN B 1 20 ? -5.332 -24.422 -25.047 1 42.03 20 ASN B C 1
ATOM 982 O O . ASN B 1 20 ? -4.336 -24.703 -24.375 1 42.03 20 ASN B O 1
ATOM 986 N N . GLU B 1 21 ? -5.453 -23.125 -25.453 1 45.09 21 GLU B N 1
ATOM 987 C CA . GLU B 1 21 ? -4.746 -21.844 -25.312 1 45.09 21 GLU B CA 1
ATOM 988 C C . GLU B 1 21 ? -4.328 -21.609 -23.859 1 45.09 21 GLU B C 1
ATOM 990 O O . GLU B 1 21 ? -5.129 -21.156 -23.047 1 45.09 21 GLU B O 1
ATOM 995 N N . ILE B 1 22 ? -3.904 -22.594 -23.031 1 48.5 22 ILE B N 1
ATOM 996 C CA . ILE B 1 22 ? -3.236 -22.219 -21.797 1 48.5 22 ILE B CA 1
ATOM 997 C C . ILE B 1 22 ? -2.637 -20.828 -21.922 1 48.5 22 ILE B C 1
ATOM 999 O O . ILE B 1 22 ? -1.977 -20.516 -22.922 1 48.5 22 ILE B O 1
ATOM 1003 N N . LEU B 1 23 ? -3.305 -19.906 -21.516 1 55.16 23 LEU B N 1
ATOM 1004 C CA . LEU B 1 23 ? -2.693 -18.578 -21.562 1 55.16 23 LEU B CA 1
ATOM 1005 C C . LEU B 1 23 ? -1.184 -18.672 -21.359 1 55.16 23 LEU B C 1
ATOM 1007 O O . LEU B 1 23 ? -0.704 -19.438 -20.531 1 55.1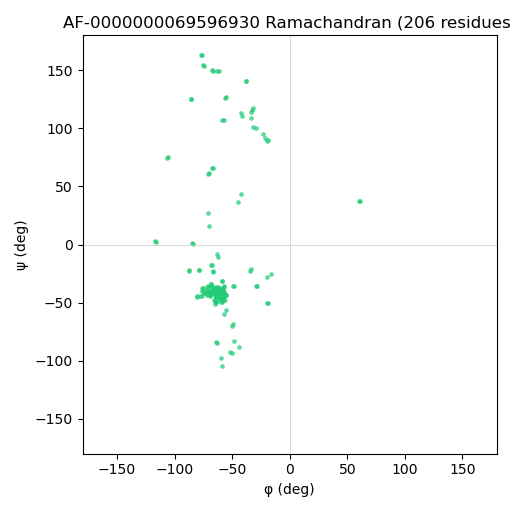6 23 LEU B O 1
ATOM 1011 N N . THR B 1 24 ? -0.381 -18.594 -22.438 1 60.59 24 THR B N 1
ATOM 1012 C CA . THR B 1 24 ? 1.071 -18.469 -22.391 1 60.59 24 THR B CA 1
ATOM 1013 C C . THR B 1 24 ? 1.502 -17.562 -21.234 1 60.59 24 THR B C 1
ATOM 1015 O O . THR B 1 24 ? 0.685 -16.828 -20.688 1 60.59 24 THR B O 1
ATOM 1018 N N . ASP B 1 25 ? 2.613 -18.031 -20.625 1 62.41 25 ASP B N 1
ATOM 1019 C CA . ASP B 1 25 ? 3.207 -17.156 -19.625 1 62.41 25 ASP B CA 1
ATOM 1020 C C . ASP B 1 25 ? 2.932 -15.68 -19.953 1 62.41 25 ASP B C 1
ATOM 1022 O O . ASP B 1 25 ? 2.547 -14.906 -19.062 1 62.41 25 ASP B O 1
ATOM 1026 N N . ASP B 1 26 ? 2.953 -15.5 -21.203 1 66.19 26 ASP B N 1
ATOM 1027 C CA . ASP B 1 26 ? 2.77 -14.117 -21.641 1 66.19 26 ASP B CA 1
ATOM 1028 C C . ASP B 1 26 ? 1.317 -13.68 -21.469 1 66.19 26 ASP B C 1
ATOM 1030 O O . ASP B 1 26 ? 1.048 -12.539 -21.078 1 66.19 26 ASP B O 1
ATOM 1034 N N . GLU B 1 27 ? 0.474 -14.633 -21.844 1 73.19 27 GLU B N 1
ATOM 1035 C CA . GLU B 1 27 ? -0.939 -14.289 -21.703 1 73.19 27 GLU B CA 1
ATOM 1036 C C . GLU B 1 27 ? -1.341 -14.141 -20.25 1 73.19 27 GLU B C 1
ATOM 1038 O O . GLU B 1 27 ? -2.137 -13.258 -19.906 1 73.19 27 GLU B O 1
ATOM 1043 N N . ILE B 1 28 ? -0.924 -14.898 -19.422 1 76.38 28 ILE B N 1
ATOM 1044 C CA . ILE B 1 28 ? -1.167 -14.812 -17.984 1 76.38 28 ILE B CA 1
ATOM 1045 C C . ILE B 1 28 ? -0.618 -13.492 -17.438 1 76.38 28 ILE B C 1
ATOM 1047 O O . ILE B 1 28 ? -1.293 -12.797 -16.672 1 76.38 28 ILE B 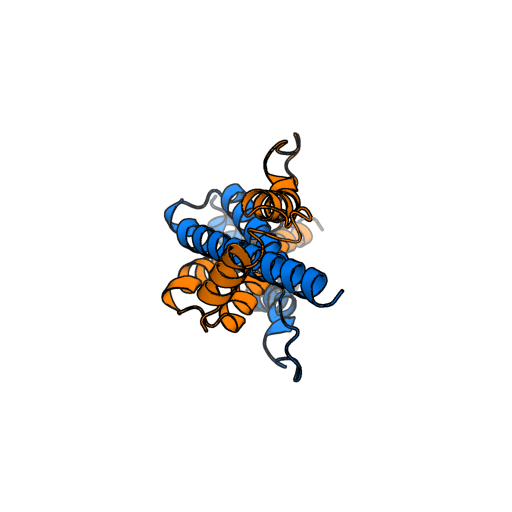O 1
ATOM 1051 N N . ILE B 1 29 ? 0.613 -13.172 -17.906 1 73.94 29 ILE B N 1
ATOM 1052 C CA . ILE B 1 29 ? 1.239 -11.922 -17.5 1 73.94 29 ILE B CA 1
ATOM 1053 C C . ILE B 1 29 ? 0.379 -10.742 -17.953 1 73.94 29 ILE B C 1
ATOM 1055 O O . ILE B 1 29 ? 0.143 -9.805 -17.172 1 73.94 29 ILE B O 1
ATOM 1059 N N . ARG B 1 30 ? -0.094 -10.859 -19.156 1 75.31 30 ARG B N 1
ATOM 1060 C CA . ARG B 1 30 ? -0.933 -9.789 -19.688 1 75.31 30 ARG B CA 1
ATOM 1061 C C . ARG B 1 30 ? -2.23 -9.664 -18.891 1 75.31 30 ARG B C 1
ATOM 1063 O O . ARG B 1 30 ? -2.689 -8.555 -18.609 1 75.31 30 ARG B O 1
ATOM 1070 N N . LYS B 1 31 ? -2.74 -10.766 -18.641 1 72.81 31 LYS B N 1
ATOM 1071 C CA . LYS B 1 31 ? -3.986 -10.781 -17.875 1 72.81 31 LYS B CA 1
ATOM 1072 C C . LYS B 1 31 ? -3.795 -10.156 -16.5 1 72.81 31 LYS B C 1
ATOM 1074 O O . LYS B 1 31 ? -4.617 -9.359 -16.047 1 72.81 31 LYS B O 1
ATOM 1079 N N . VAL B 1 32 ? -2.742 -10.508 -15.836 1 78.44 32 VAL B N 1
ATOM 1080 C CA . VAL B 1 32 ? -2.486 -10.055 -14.477 1 78.44 32 VAL B CA 1
ATOM 1081 C C . VAL B 1 32 ? -2.115 -8.57 -14.484 1 78.44 32 VAL B C 1
ATOM 1083 O O . VAL B 1 32 ? -2.521 -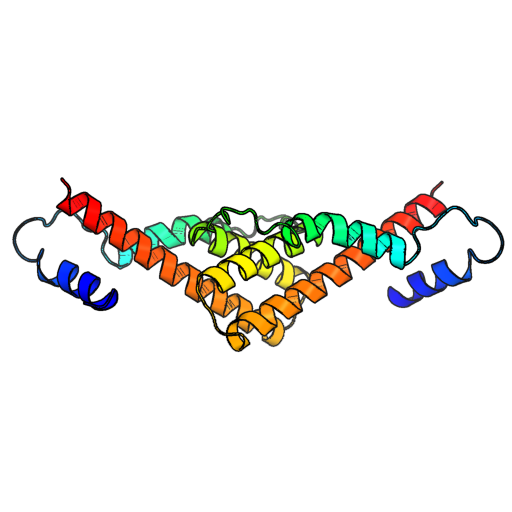7.816 -13.594 1 78.44 32 VAL B O 1
ATOM 1086 N N . THR B 1 33 ? -1.29 -8.188 -15.445 1 73.38 33 THR B N 1
ATOM 1087 C CA . THR B 1 33 ? -0.819 -6.812 -15.5 1 73.38 33 THR B CA 1
ATOM 1088 C C . THR B 1 33 ? -1.911 -5.887 -16.031 1 73.38 33 THR B C 1
ATOM 1090 O O . THR B 1 33 ? -1.945 -4.699 -15.688 1 73.38 33 THR B O 1
ATOM 1093 N N . ALA B 1 34 ? -2.605 -6.289 -16.891 1 67.44 34 ALA B N 1
ATOM 1094 C CA . ALA B 1 34 ? -3.686 -5.465 -17.422 1 67.44 34 ALA B CA 1
ATOM 1095 C C . ALA B 1 34 ? -4.66 -5.055 -16.328 1 67.44 34 ALA B C 1
ATOM 1097 O O . ALA B 1 34 ? -5.168 -3.93 -16.328 1 67.44 34 ALA B O 1
ATOM 1098 N N . GLU B 1 35 ? -4.973 -5.957 -15.469 1 63.78 35 GLU B N 1
ATOM 1099 C CA . GLU B 1 35 ? -5.883 -5.637 -14.375 1 63.78 35 GLU B CA 1
ATOM 1100 C C . GLU B 1 35 ? -5.27 -4.613 -13.43 1 63.78 35 GLU B C 1
ATOM 1102 O O . GLU B 1 35 ? -5.977 -3.781 -12.859 1 63.78 35 GLU B O 1
ATOM 1107 N N . ASP B 1 36 ? -4.02 -4.734 -13.234 1 61.34 36 ASP B N 1
ATOM 1108 C CA . ASP B 1 36 ? -3.326 -3.877 -12.281 1 61.34 36 ASP B CA 1
ATOM 1109 C C . ASP B 1 36 ? -3.016 -2.512 -12.891 1 61.34 36 ASP B C 1
ATOM 1111 O O . ASP B 1 36 ? -2.955 -1.508 -12.18 1 61.34 36 ASP B O 1
ATOM 1115 N N . ASP B 1 37 ? -2.506 -2.523 -14.164 1 53.66 37 ASP B N 1
ATOM 1116 C CA . ASP B 1 37 ? -2.062 -1.307 -14.836 1 53.66 37 ASP B CA 1
ATOM 1117 C C . ASP B 1 37 ? -3.219 -0.326 -15.023 1 53.66 37 ASP B C 1
ATOM 1119 O O . ASP B 1 37 ? -3.086 0.672 -15.734 1 53.66 37 ASP B O 1
ATOM 1123 N N . ASN B 1 38 ? -4.367 -0.644 -14.82 1 48.91 38 ASN B N 1
ATOM 1124 C CA . ASN B 1 38 ? -5.223 0.506 -15.102 1 48.91 38 ASN B CA 1
ATOM 1125 C C . ASN B 1 38 ? -4.539 1.817 -14.727 1 48.91 38 ASN B C 1
ATOM 1127 O O . ASN B 1 38 ? -5.047 2.896 -15.031 1 48.91 38 ASN B O 1
ATOM 1131 N N . ASP B 1 39 ? -3.598 1.781 -13.852 1 47.34 39 ASP B N 1
ATOM 1132 C CA . ASP B 1 39 ? -3.047 3.082 -13.484 1 47.34 39 ASP B CA 1
ATOM 1133 C C . ASP B 1 39 ? -1.91 3.482 -14.43 1 47.34 39 ASP B C 1
ATOM 1135 O O . ASP B 1 39 ? -1.133 4.387 -14.117 1 47.34 39 ASP B O 1
ATOM 1139 N N . ASP B 1 40 ? -1.293 2.617 -15.062 1 43.66 40 ASP B N 1
ATOM 1140 C CA . ASP B 1 40 ? -0.144 3.154 -15.789 1 43.66 40 ASP B CA 1
ATOM 1141 C C . ASP B 1 40 ? -0.527 4.406 -16.578 1 43.66 40 ASP B C 1
ATOM 1143 O O . ASP B 1 40 ? 0.329 5.238 -16.891 1 43.66 40 ASP B O 1
ATOM 1147 N N . GLY B 1 41 ? -1.128 4.074 -17.859 1 43.34 41 GLY B N 1
ATOM 1148 C CA . GLY B 1 41 ? -1.039 5.027 -18.969 1 43.34 41 GLY B CA 1
ATOM 1149 C C . GLY B 1 41 ? -1.472 6.43 -18.578 1 43.34 41 GLY B C 1
ATOM 1150 O O . GLY B 1 41 ? -0.756 7.398 -18.828 1 43.34 41 GLY B O 1
ATOM 1151 N N . PHE B 1 42 ? -2.793 6.762 -18.812 1 40.78 42 PHE B N 1
ATOM 1152 C CA . PHE B 1 42 ? -3.334 8.117 -18.781 1 40.78 42 PHE B CA 1
ATOM 1153 C C . PHE B 1 42 ? -3.301 8.688 -17.375 1 40.78 42 PHE B C 1
ATOM 1155 O O . PHE B 1 42 ? -4.031 8.219 -16.5 1 40.78 42 PHE B O 1
ATOM 1162 N N . SER B 1 43 ? -2.072 8.914 -16.812 1 46.94 43 SER B N 1
ATOM 1163 C CA . SER B 1 43 ? -2.211 9.812 -15.68 1 46.94 43 SER B CA 1
ATOM 1164 C C . SER B 1 43 ? -3.521 10.594 -15.742 1 46.94 43 SER B C 1
ATOM 1166 O O . SER B 1 43 ? -3.77 11.32 -16.703 1 46.94 43 SER B O 1
ATOM 1168 N N . PRO B 1 44 ? -4.555 10.148 -15.234 1 48.09 44 PRO B N 1
ATOM 1169 C CA . PRO B 1 44 ? -5.676 11.078 -15.414 1 48.09 44 PRO B CA 1
ATOM 1170 C C . PRO B 1 44 ? -5.238 12.539 -15.422 1 48.09 44 PRO B C 1
ATOM 1172 O O . PRO B 1 44 ? -4.262 12.898 -14.758 1 48.09 44 PRO B O 1
ATOM 1175 N N . VAL B 1 45 ? -5.398 13.312 -16.469 1 52.56 45 VAL B N 1
ATOM 1176 C CA . VAL B 1 45 ? -5.191 14.758 -16.594 1 52.56 45 VAL B CA 1
ATOM 1177 C C . VAL B 1 45 ? -5.215 15.398 -15.203 1 52.56 45 VAL B C 1
ATOM 1179 O O . VAL B 1 45 ? -4.402 16.281 -14.906 1 52.56 45 VAL B O 1
ATOM 1182 N N . ASN B 1 46 ? -6.285 15.062 -14.414 1 55.03 46 ASN B N 1
ATOM 1183 C CA . ASN B 1 46 ? -6.352 15.594 -13.055 1 55.03 46 ASN B CA 1
ATOM 1184 C C . ASN B 1 46 ? -6.055 14.508 -12.016 1 55.03 46 ASN B C 1
ATOM 1186 O O . ASN B 1 46 ? -6.934 13.727 -11.664 1 55.03 46 ASN B O 1
ATOM 1190 N N . PRO B 1 47 ? -4.789 14.086 -11.836 1 60.34 47 PRO B N 1
ATOM 1191 C CA . PRO B 1 47 ? -4.418 13 -10.922 1 60.34 47 PRO B CA 1
ATOM 1192 C C . PRO B 1 47 ? -5.156 13.078 -9.586 1 60.34 47 PRO B C 1
ATOM 1194 O O . PRO B 1 47 ? -5.305 14.164 -9.023 1 60.34 47 PRO B O 1
ATOM 1197 N N . VAL B 1 48 ? -6.027 12.117 -9.297 1 74.69 48 VAL B N 1
ATOM 1198 C CA . VAL B 1 48 ? -6.762 12.047 -8.039 1 74.69 48 VAL B CA 1
ATOM 1199 C C . VAL B 1 48 ? -5.785 11.977 -6.867 1 74.69 48 VAL B C 1
ATOM 1201 O O . VAL B 1 48 ? -4.914 11.109 -6.828 1 74.69 48 VAL B O 1
ATOM 1204 N N . LYS B 1 49 ? -5.645 12.992 -6.125 1 91 49 LYS B N 1
ATOM 1205 C CA . LYS B 1 49 ? -4.816 13.07 -4.926 1 91 49 LYS B CA 1
ATOM 1206 C C . LYS B 1 49 ? -5.184 11.977 -3.926 1 91 49 LYS B C 1
ATOM 1208 O O . LYS B 1 49 ? -6.367 11.7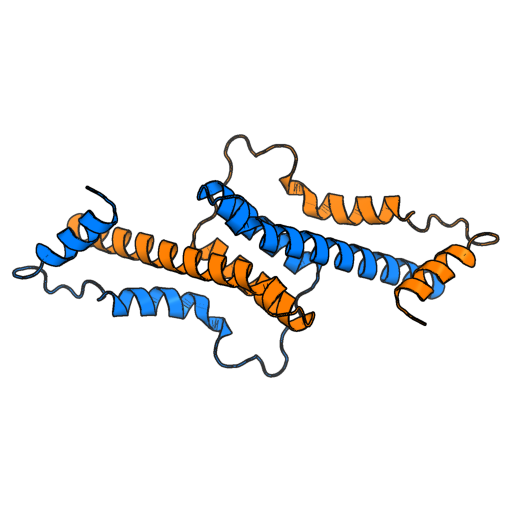03 -3.705 1 91 49 LYS B O 1
ATOM 1213 N N . ILE B 1 50 ? -4.191 11.203 -3.484 1 95 50 ILE B N 1
ATOM 1214 C CA . ILE B 1 50 ? -4.41 10.211 -2.439 1 95 50 ILE B CA 1
ATOM 1215 C C . ILE B 1 50 ? -4.262 10.867 -1.066 1 95 50 ILE B C 1
ATOM 1217 O O . ILE B 1 50 ? -3.234 11.484 -0.774 1 95 50 ILE B O 1
ATOM 1221 N N . TYR B 1 51 ? -5.297 10.727 -0.228 1 93.19 51 TYR B N 1
ATOM 1222 C CA . TYR B 1 51 ? -5.27 11.289 1.118 1 93.19 51 TYR B CA 1
ATOM 1223 C C . TYR B 1 51 ? -4.375 10.461 2.033 1 93.19 51 TYR B C 1
ATOM 1225 O O . TYR B 1 51 ? -4.184 9.266 1.809 1 93.19 51 TYR B O 1
ATOM 1233 N N . HIS B 1 52 ? -3.871 11.094 3.021 1 94.94 52 HIS B N 1
ATOM 1234 C CA . HIS B 1 52 ? -2.986 10.43 3.967 1 94.94 52 HIS B CA 1
ATOM 1235 C C . HIS B 1 52 ? -3.678 9.234 4.617 1 94.94 52 HIS B C 1
ATOM 1237 O O . HIS B 1 52 ? -3.055 8.195 4.832 1 94.94 52 HIS B O 1
ATOM 1243 N N . SER B 1 53 ? -4.914 9.422 4.93 1 92.06 53 SER B N 1
ATOM 1244 C CA . SER B 1 53 ? -5.672 8.344 5.555 1 92.06 53 SER B CA 1
ATOM 1245 C C . SER B 1 53 ? -5.777 7.133 4.633 1 92.06 53 SER B C 1
ATOM 1247 O O . SER B 1 53 ? -5.734 5.988 5.09 1 92.06 53 SER B O 1
ATOM 1249 N N . GLU B 1 54 ? -5.965 7.383 3.371 1 94.12 54 GLU B N 1
ATOM 1250 C CA . GLU B 1 54 ? -6.004 6.305 2.385 1 94.12 54 GLU B CA 1
ATOM 1251 C C . GLU B 1 54 ? -4.656 5.605 2.281 1 94.12 54 GLU B C 1
ATOM 1253 O O . GLU B 1 54 ? -4.594 4.379 2.141 1 94.12 54 GLU B O 1
ATOM 1258 N N . ALA B 1 55 ? -3.598 6.363 2.357 1 96.25 55 ALA B N 1
ATOM 1259 C CA . ALA B 1 55 ? -2.244 5.816 2.309 1 96.25 55 ALA B CA 1
ATOM 1260 C C . ALA B 1 55 ? -1.973 4.918 3.512 1 96.25 55 ALA B C 1
ATOM 1262 O O . ALA B 1 55 ? -1.406 3.832 3.369 1 96.25 55 ALA B O 1
ATOM 1263 N N . VAL B 1 56 ? -2.371 5.301 4.676 1 94.69 56 VAL B N 1
ATOM 1264 C CA . VAL B 1 56 ? -2.211 4.496 5.883 1 94.69 56 VAL B CA 1
ATOM 1265 C C . VAL B 1 56 ? -2.939 3.164 5.715 1 94.69 56 VAL B C 1
ATOM 1267 O O . VAL B 1 56 ? -2.373 2.102 5.98 1 94.69 56 VAL B O 1
ATOM 1270 N N . ALA B 1 57 ? -4.137 3.207 5.262 1 94.12 57 ALA B N 1
ATOM 1271 C CA . ALA B 1 57 ? -4.922 1.994 5.07 1 94.12 57 ALA B CA 1
ATOM 1272 C C . ALA B 1 57 ? -4.266 1.07 4.047 1 94.12 57 ALA B C 1
ATOM 1274 O O . ALA B 1 57 ? -4.184 -0.141 4.258 1 94.12 57 ALA B O 1
ATOM 1275 N N . ALA B 1 58 ? -3.816 1.668 2.967 1 96 58 ALA B N 1
ATOM 1276 C CA . ALA B 1 58 ? -3.16 0.887 1.922 1 96 58 ALA B CA 1
ATOM 1277 C C . ALA B 1 58 ? -1.883 0.236 2.445 1 96 58 ALA B C 1
ATOM 1279 O O . ALA B 1 58 ? -1.629 -0.943 2.186 1 96 58 ALA B O 1
ATOM 1280 N N . LEU B 1 59 ? -1.076 0.974 3.232 1 96.75 59 LEU B N 1
ATOM 1281 C CA . LEU B 1 59 ? 0.169 0.459 3.791 1 96.75 59 LEU B CA 1
ATOM 1282 C C . LEU B 1 59 ? -0.109 -0.618 4.836 1 96.75 59 LEU B C 1
ATOM 1284 O O . LEU B 1 59 ? 0.606 -1.62 4.906 1 96.75 59 LEU B O 1
ATOM 1288 N N . ASN B 1 60 ? -1.132 -0.478 5.562 1 94.31 60 ASN B N 1
ATOM 1289 C CA . ASN B 1 60 ? -1.529 -1.519 6.508 1 94.31 60 ASN B CA 1
ATOM 1290 C C . ASN B 1 60 ? -1.904 -2.812 5.789 1 94.31 60 ASN B C 1
ATOM 1292 O O . ASN B 1 60 ? -1.493 -3.896 6.203 1 94.31 60 ASN B O 1
ATOM 1296 N N . THR B 1 61 ? -2.734 -2.689 4.805 1 94.88 61 THR B N 1
ATOM 1297 C CA . THR B 1 61 ? -3.115 -3.846 4 1 94.88 61 THR B CA 1
ATOM 1298 C C . THR B 1 61 ? -1.881 -4.531 3.422 1 94.88 61 THR B C 1
ATOM 1300 O O . THR B 1 61 ? -1.755 -5.758 3.488 1 94.88 61 THR B O 1
ATOM 1303 N N . SER B 1 62 ? -0.934 -3.689 2.916 1 96.88 62 SER B N 1
ATOM 1304 C CA . SER B 1 62 ? 0.299 -4.211 2.336 1 96.88 62 SER B CA 1
ATOM 1305 C C . SER B 1 62 ? 1.126 -4.961 3.375 1 96.88 62 SER B C 1
ATOM 1307 O O . SER B 1 62 ? 1.642 -6.047 3.1 1 96.88 62 SER B O 1
ATOM 1309 N N . LEU B 1 63 ? 1.213 -4.406 4.496 1 95.94 63 LEU B N 1
ATOM 1310 C CA . LEU B 1 63 ? 2.039 -4.98 5.555 1 95.94 63 LEU B CA 1
ATOM 1311 C C . LEU B 1 63 ? 1.4 -6.242 6.117 1 95.94 63 LEU B C 1
ATOM 1313 O O . LEU B 1 63 ? 2.098 -7.215 6.422 1 95.94 63 LEU B O 1
ATOM 1317 N N . GLN B 1 64 ? 0.081 -6.293 6.297 1 94.31 64 GLN B N 1
ATOM 1318 C CA . GLN B 1 64 ? -0.611 -7.508 6.715 1 94.31 64 GLN B CA 1
ATOM 1319 C C . GLN B 1 64 ? -0.381 -8.641 5.719 1 94.31 64 GLN B C 1
ATOM 1321 O O . GLN B 1 64 ? -0.077 -9.773 6.113 1 94.31 64 GLN B O 1
ATOM 1326 N N . TRP B 1 65 ? -0.54 -8.273 4.516 1 96.06 65 TRP B N 1
ATOM 1327 C CA . TRP B 1 65 ? -0.298 -9.258 3.465 1 96.06 65 TRP B CA 1
ATOM 1328 C C . TRP B 1 65 ? 1.129 -9.789 3.535 1 96.06 65 TRP B C 1
ATOM 1330 O O . TRP B 1 65 ? 1.349 -11 3.459 1 96.06 65 TRP B O 1
ATOM 1340 N N . ALA B 1 66 ? 2.117 -8.898 3.652 1 96.38 66 ALA B N 1
ATOM 1341 C CA . ALA B 1 66 ? 3.52 -9.312 3.703 1 96.38 66 ALA B CA 1
ATOM 1342 C C . ALA B 1 66 ? 3.771 -10.266 4.871 1 96.38 66 ALA B C 1
ATOM 1344 O O . ALA B 1 66 ? 4.539 -11.219 4.742 1 96.38 66 ALA B O 1
ATOM 1345 N N . GLU B 1 67 ? 3.148 -10 5.926 1 93.88 67 GLU B N 1
ATOM 1346 C CA . GLU B 1 67 ? 3.258 -10.883 7.078 1 93.88 67 GLU B CA 1
ATOM 1347 C C . GLU B 1 67 ? 2.688 -12.266 6.773 1 93.88 67 GLU B C 1
ATOM 1349 O O . GLU B 1 67 ? 3.283 -13.289 7.129 1 93.88 67 GLU B O 1
ATOM 1354 N N . GLU B 1 68 ? 1.561 -12.32 6.18 1 94.06 68 GLU B N 1
ATOM 1355 C CA . GLU B 1 68 ? 0.941 -13.586 5.809 1 94.06 68 GLU B CA 1
ATOM 1356 C C . GLU B 1 68 ? 1.841 -14.391 4.871 1 94.06 68 GLU B C 1
ATOM 1358 O O . GLU B 1 68 ? 1.812 -15.625 4.875 1 94.06 68 GLU B O 1
ATOM 1363 N N . GLN B 1 69 ? 2.637 -13.664 4.031 1 94.31 69 GLN B N 1
ATOM 1364 C CA . GLN B 1 69 ? 3.557 -14.297 3.092 1 94.31 69 GLN B CA 1
ATOM 1365 C C . GLN B 1 69 ? 4.879 -14.648 3.77 1 94.31 69 GLN B C 1
ATOM 1367 O O . GLN B 1 69 ? 5.773 -15.219 3.141 1 94.31 69 GLN B O 1
ATOM 1372 N N . ASN B 1 70 ? 4.977 -14.375 4.969 1 95.94 70 ASN B N 1
ATOM 1373 C CA . ASN B 1 70 ? 6.156 -14.688 5.766 1 95.94 70 ASN B CA 1
ATOM 1374 C C . ASN B 1 70 ? 7.402 -13.984 5.227 1 95.94 70 ASN B C 1
ATOM 1376 O O . ASN B 1 70 ? 8.492 -14.555 5.227 1 95.94 70 ASN B O 1
ATOM 1380 N N . PHE B 1 71 ? 7.246 -12.766 4.75 1 94.88 71 PHE B N 1
ATOM 1381 C CA . PHE B 1 71 ? 8.391 -11.961 4.352 1 94.88 71 PHE B CA 1
ATOM 1382 C C . PHE B 1 71 ? 9.242 -11.586 5.562 1 94.88 71 PHE B C 1
ATOM 1384 O O . PHE B 1 71 ? 8.727 -11.484 6.676 1 94.88 71 PHE B O 1
ATOM 1391 N N . GLN B 1 72 ? 10.531 -11.469 5.203 1 95.88 72 GLN B N 1
ATOM 1392 C CA . GLN B 1 72 ? 11.453 -11.164 6.285 1 95.88 72 GLN B CA 1
ATOM 1393 C C . GLN B 1 72 ? 11.359 -9.703 6.699 1 95.88 72 GLN B C 1
ATOM 1395 O O . GLN B 1 72 ? 10.867 -8.867 5.938 1 95.88 72 GLN B O 1
ATOM 1400 N N . VAL B 1 73 ? 11.859 -9.359 7.832 1 93.88 73 VAL B N 1
ATOM 1401 C CA . VAL B 1 73 ? 11.758 -8.039 8.445 1 93.88 73 VAL B CA 1
ATOM 1402 C C . VAL B 1 73 ? 12.422 -6.996 7.551 1 93.88 73 VAL B C 1
ATOM 1404 O O . VAL B 1 73 ? 11.891 -5.898 7.375 1 93.88 73 VAL B O 1
ATOM 1407 N N . HIS B 1 74 ? 13.562 -7.438 7.012 1 94.69 74 HIS B N 1
ATOM 1408 C CA . HIS B 1 74 ? 14.305 -6.48 6.203 1 94.69 74 HIS B CA 1
ATOM 1409 C C . HIS B 1 74 ? 13.547 -6.121 4.93 1 94.69 74 HIS B C 1
ATOM 1411 O O . HIS B 1 74 ? 13.766 -5.059 4.348 1 94.69 74 HIS B O 1
ATOM 1417 N N . GLU B 1 75 ? 12.68 -6.969 4.523 1 94.31 75 GLU B N 1
ATOM 1418 C CA . GLU B 1 75 ? 11.875 -6.719 3.332 1 94.31 75 GLU B CA 1
ATOM 1419 C C . GLU B 1 75 ? 10.719 -5.773 3.637 1 94.31 75 GLU B C 1
ATOM 1421 O O . GLU B 1 75 ? 10.18 -5.129 2.732 1 94.31 75 GLU B O 1
ATOM 1426 N N . ILE B 1 76 ? 10.297 -5.652 4.887 1 95.56 76 ILE B N 1
ATOM 1427 C CA . ILE B 1 76 ? 9.062 -4.918 5.168 1 95.56 76 ILE B CA 1
ATOM 1428 C C . ILE B 1 76 ? 9.383 -3.691 6.023 1 95.56 76 ILE B C 1
ATOM 1430 O O . ILE B 1 76 ? 8.492 -2.883 6.305 1 95.56 76 ILE B O 1
ATOM 1434 N N . MET B 1 77 ? 10.609 -3.455 6.312 1 95.38 77 MET B N 1
ATOM 1435 C CA . MET B 1 77 ? 11.008 -2.355 7.184 1 95.38 77 MET B CA 1
ATOM 1436 C C . MET B 1 77 ? 10.68 -1.009 6.547 1 95.38 77 MET B C 1
ATOM 1438 O O . MET B 1 77 ? 10.148 -0.117 7.211 1 95.38 77 MET B O 1
ATOM 1442 N N . LEU B 1 78 ? 11.078 -0.872 5.242 1 95.06 78 LEU B N 1
ATOM 1443 C CA . LEU B 1 78 ? 10.859 0.424 4.605 1 95.06 78 LEU B CA 1
ATOM 1444 C C . LEU B 1 78 ? 9.375 0.693 4.406 1 95.06 78 LEU B C 1
ATOM 1446 O O . LEU B 1 78 ? 8.906 1.813 4.621 1 95.06 78 LEU B O 1
ATOM 1450 N N . PRO B 1 79 ? 8.547 -0.297 4.016 1 97.06 79 PRO B N 1
ATOM 1451 C CA . PRO B 1 79 ? 7.098 -0.103 4.012 1 97.06 79 PRO B CA 1
ATOM 1452 C C . PRO B 1 79 ? 6.551 0.294 5.379 1 97.06 79 PRO B C 1
ATOM 1454 O O . PRO B 1 79 ? 5.637 1.119 5.469 1 97.06 79 PRO B O 1
ATOM 1457 N N . LYS B 1 80 ? 7.129 -0.265 6.445 1 95.44 80 LYS B N 1
ATOM 1458 C CA . LYS B 1 80 ? 6.727 0.123 7.797 1 95.44 80 LYS B CA 1
ATOM 1459 C C . LYS B 1 80 ? 7.07 1.584 8.07 1 95.44 80 LYS B C 1
ATOM 1461 O O . LYS B 1 80 ? 6.258 2.324 8.633 1 95.44 80 LYS B O 1
ATOM 1466 N N . ARG B 1 81 ? 8.203 1.94 7.648 1 95.31 81 ARG B N 1
ATOM 1467 C CA . ARG B 1 81 ? 8.609 3.33 7.824 1 95.31 81 ARG B CA 1
ATOM 1468 C C . ARG B 1 81 ? 7.711 4.27 7.027 1 95.31 81 ARG B C 1
ATOM 1470 O O . ARG B 1 81 ? 7.352 5.348 7.504 1 95.31 81 ARG B O 1
ATOM 1477 N N . LEU B 1 82 ? 7.426 3.891 5.84 1 96.5 82 LEU B N 1
ATOM 1478 C CA . LEU B 1 82 ? 6.527 4.676 5.004 1 96.5 82 LEU B CA 1
ATOM 1479 C C . LEU B 1 82 ? 5.16 4.828 5.668 1 96.5 82 LEU B C 1
ATOM 1481 O O . LEU B 1 82 ? 4.57 5.906 5.641 1 96.5 82 LEU B O 1
ATOM 1485 N N . ARG B 1 83 ? 4.742 3.783 6.266 1 95.5 83 ARG B N 1
ATOM 1486 C CA . ARG B 1 83 ? 3.49 3.836 7.012 1 95.5 83 ARG B CA 1
ATOM 1487 C C . ARG B 1 83 ? 3.57 4.855 8.141 1 95.5 83 ARG B C 1
ATOM 1489 O O . ARG B 1 83 ? 2.654 5.66 8.328 1 95.5 83 ARG B O 1
ATOM 1496 N N . ASP B 1 84 ? 4.633 4.828 8.859 1 92.81 84 ASP B N 1
ATOM 1497 C CA . ASP B 1 84 ? 4.812 5.766 9.961 1 92.81 84 ASP B CA 1
ATOM 1498 C C . ASP B 1 84 ? 4.797 7.211 9.461 1 92.81 84 ASP B C 1
ATOM 1500 O O . ASP B 1 84 ? 4.23 8.086 10.117 1 92.81 84 ASP B O 1
ATOM 1504 N N . ARG B 1 85 ? 5.449 7.383 8.352 1 94 85 ARG B N 1
ATOM 1505 C CA . ARG B 1 85 ? 5.438 8.711 7.754 1 94 85 ARG B CA 1
ATOM 1506 C C . ARG B 1 85 ? 4.023 9.125 7.359 1 94 85 ARG B C 1
ATOM 1508 O O . ARG B 1 85 ? 3.623 10.273 7.582 1 94 85 ARG B O 1
ATOM 1515 N N . ALA B 1 86 ? 3.252 8.273 6.793 1 94.44 86 ALA B N 1
ATOM 1516 C CA . ALA B 1 86 ? 1.869 8.562 6.426 1 94.44 86 ALA B CA 1
ATOM 1517 C C . ALA B 1 86 ? 1.036 8.922 7.652 1 94.44 86 ALA B C 1
ATOM 1519 O O . ALA B 1 86 ? 0.235 9.859 7.613 1 94.44 86 ALA B O 1
ATOM 1520 N N . ILE B 1 87 ? 1.263 8.219 8.688 1 90.38 87 ILE B N 1
ATOM 1521 C CA . ILE B 1 87 ? 0.55 8.477 9.938 1 90.38 87 ILE B CA 1
ATOM 1522 C C . ILE B 1 87 ? 0.911 9.867 10.453 1 90.38 87 ILE B C 1
ATOM 1524 O O . ILE B 1 87 ? 0.037 10.617 10.891 1 90.38 87 ILE B O 1
ATOM 1528 N N . GLU B 1 88 ? 2.133 10.172 10.414 1 89.69 88 GLU B N 1
ATOM 1529 C CA . GLU B 1 88 ? 2.594 11.492 10.844 1 89.69 88 GLU B CA 1
ATOM 1530 C C . GLU B 1 88 ? 1.928 12.602 10.039 1 89.69 88 GLU B C 1
ATOM 1532 O O . GLU B 1 88 ? 1.504 13.609 10.602 1 89.69 88 GLU B O 1
ATOM 1537 N N . LEU B 1 89 ? 1.932 12.391 8.781 1 91.44 89 LEU B N 1
ATOM 1538 C CA . LEU B 1 89 ? 1.321 13.398 7.918 1 91.44 89 LEU B CA 1
ATOM 1539 C C . LEU B 1 89 ? -0.18 13.484 8.172 1 91.44 89 LEU B C 1
ATOM 1541 O O . LEU B 1 89 ? -0.752 14.578 8.141 1 91.44 89 LEU B O 1
ATOM 1545 N N . LYS B 1 90 ? -0.843 12.414 8.391 1 90.94 90 LYS B N 1
ATOM 1546 C CA . LYS B 1 90 ? -2.258 12.406 8.75 1 90.94 90 LYS B CA 1
ATOM 1547 C C . LYS B 1 90 ? -2.504 13.211 10.023 1 90.94 90 LYS B C 1
ATOM 1549 O O . LYS B 1 90 ? -3.447 14 10.094 1 90.94 90 LYS B O 1
ATOM 1554 N N . ILE B 1 91 ? -1.711 12.938 10.961 1 86.25 91 ILE B N 1
ATOM 1555 C CA . ILE B 1 91 ? -1.808 13.664 12.227 1 86.25 91 ILE B CA 1
ATOM 1556 C C . ILE B 1 91 ? -1.647 15.164 11.977 1 86.25 91 ILE B C 1
ATOM 1558 O O . ILE B 1 91 ? -2.412 15.969 12.508 1 86.25 91 ILE B O 1
ATOM 1562 N N . GLY B 1 92 ? -0.636 15.5 11.18 1 86.12 92 GLY B N 1
ATOM 1563 C CA . GLY B 1 92 ? -0.384 16.891 10.875 1 86.12 92 GLY B CA 1
ATOM 1564 C C . GLY B 1 92 ? -1.562 17.578 10.211 1 86.12 92 GLY B C 1
ATOM 1565 O O . GLY B 1 92 ? -1.937 18.688 10.594 1 86.12 92 GLY B O 1
ATOM 1566 N N . THR B 1 93 ? -2.074 17 9.234 1 88.31 93 THR B N 1
ATOM 1567 C CA . THR B 1 93 ? -3.197 17.594 8.508 1 88.31 93 THR B CA 1
ATOM 1568 C C . THR B 1 93 ? -4.426 17.703 9.414 1 88.31 93 THR B C 1
ATOM 1570 O O . THR B 1 93 ? -5.156 18.688 9.352 1 88.31 93 THR B O 1
ATOM 1573 N N . THR B 1 94 ? -4.672 16.656 10.25 1 84.25 94 THR B N 1
ATOM 1574 C CA . THR B 1 94 ? -5.789 16.688 11.188 1 84.25 94 THR B CA 1
ATOM 1575 C C . THR B 1 94 ? -5.645 17.859 12.156 1 84.25 94 THR B C 1
ATOM 1577 O O . THR B 1 94 ? -6.609 18.578 12.414 1 84.25 94 THR B O 1
ATOM 1580 N N . ALA B 1 95 ? -4.48 17.953 12.68 1 82.06 95 ALA B N 1
ATOM 1581 C CA . ALA B 1 95 ? -4.195 19.062 13.594 1 82.06 95 ALA B CA 1
ATOM 1582 C C . ALA B 1 95 ? -4.465 20.406 12.93 1 82.06 95 ALA B C 1
ATOM 1584 O O . ALA B 1 95 ? -5.047 21.297 13.547 1 82.06 95 ALA B O 1
ATOM 1585 N N . GLN B 1 96 ? -4.039 20.547 11.695 1 81.88 96 GLN B N 1
ATOM 1586 C CA . GLN B 1 96 ? -4.223 21.797 10.945 1 81.88 96 GLN B CA 1
ATOM 1587 C C . GLN B 1 96 ? -5.703 22.109 10.75 1 81.88 96 GLN B C 1
ATOM 1589 O O . GLN B 1 96 ? -6.125 23.25 10.898 1 81.88 96 GLN B O 1
ATOM 1594 N N . ASN B 1 97 ? -6.398 21.156 10.43 1 84 97 ASN B N 1
ATOM 1595 C CA . ASN B 1 97 ? -7.832 21.344 10.234 1 84 97 ASN B CA 1
ATOM 1596 C C . ASN B 1 97 ? -8.523 21.781 11.523 1 84 97 ASN B C 1
ATOM 1598 O O . ASN B 1 97 ? -9.445 22.594 11.492 1 84 97 ASN B O 1
ATOM 1602 N N . ILE B 1 98 ? -8.148 21.219 12.625 1 75.38 98 ILE B N 1
ATOM 1603 C CA . ILE B 1 98 ? -8.711 21.578 13.922 1 75.38 98 ILE B CA 1
ATOM 1604 C C . ILE B 1 98 ? -8.422 23.047 14.219 1 75.38 98 ILE B C 1
ATOM 1606 O O . ILE B 1 98 ? -9.305 23.781 14.672 1 75.38 98 ILE B O 1
ATOM 1610 N N . ILE B 1 99 ? -7.281 23.422 13.93 1 75.69 99 ILE B N 1
ATOM 1611 C CA . ILE B 1 99 ? -6.871 24.797 14.172 1 75.69 99 ILE B CA 1
ATOM 1612 C C . ILE B 1 99 ? -7.695 25.734 13.305 1 75.69 99 ILE B C 1
ATOM 1614 O O . ILE B 1 99 ? -8.195 26.766 13.789 1 75.69 99 ILE B O 1
ATOM 1618 N N . ILE B 1 100 ? -7.77 25.422 12.016 1 79.38 100 ILE B N 1
ATOM 1619 C CA . ILE B 1 100 ? -8.508 26.266 11.086 1 79.38 100 ILE B CA 1
ATOM 1620 C C . ILE B 1 100 ? -9.961 26.391 11.539 1 79.38 100 ILE B C 1
ATOM 1622 O O . ILE B 1 100 ? -10.531 27.484 11.523 1 79.38 100 ILE B O 1
ATOM 1626 N N . ASP B 1 101 ? -10.586 25.375 11.883 1 76 101 ASP B N 1
ATOM 1627 C CA . ASP B 1 101 ? -11.969 25.359 12.328 1 76 101 ASP B CA 1
ATOM 1628 C C . ASP B 1 101 ? -12.156 26.219 13.578 1 76 101 ASP B C 1
ATOM 1630 O O . ASP B 1 101 ? -13.18 26.891 13.734 1 76 101 ASP B O 1
ATOM 1634 N N . PHE B 1 102 ? -11.242 26.219 14.453 1 74.69 102 PHE B N 1
ATOM 1635 C CA . PHE B 1 102 ? -11.305 26.984 15.688 1 74.69 102 PHE B CA 1
ATOM 1636 C C . PHE B 1 102 ? -11.188 28.484 15.398 1 74.69 102 PHE B C 1
ATOM 1638 O O . PHE B 1 102 ? -11.906 29.297 15.984 1 74.69 102 PHE B O 1
ATOM 1645 N N . LEU B 1 103 ? -10.273 28.703 14.508 1 74.06 103 LEU B N 1
ATOM 1646 C CA . LEU B 1 103 ? -10.031 30.109 14.203 1 74.06 103 LEU B CA 1
ATOM 1647 C C . LEU B 1 103 ? -11.141 30.672 13.32 1 74.06 103 LEU B C 1
ATOM 1649 O O . LEU B 1 103 ? -11.375 31.891 13.312 1 74.06 103 LEU B O 1
ATOM 1653 N N . GLY B 1 104 ? -11.547 29.797 12.375 1 64.12 104 GLY B N 1
ATOM 1654 C CA . GLY B 1 104 ? -12.594 30.266 11.484 1 64.12 104 GLY B CA 1
ATOM 1655 C C . GLY B 1 104 ? -13.93 30.438 12.18 1 64.12 104 GLY B C 1
ATOM 1656 O O . GLY B 1 104 ? -14.883 30.969 11.594 1 64.12 104 GLY B O 1
ATOM 1657 N N . HIS B 1 105 ? -14.203 29.938 13.258 1 54.56 105 HIS B N 1
ATOM 1658 C CA . HIS B 1 105 ? -15.406 30.25 14.023 1 54.56 105 HIS B CA 1
ATOM 1659 C C . HIS B 1 105 ? -15.148 31.359 15.031 1 54.56 105 HIS B C 1
ATOM 1661 O O . HIS B 1 105 ? -14.039 31.469 15.555 1 54.56 105 HIS B O 1
#

Solvent-accessible surface area (backbone atoms only — not comparable to full-atom values): 11943 Å² total; per-residue (Å²): 128,53,74,68,46,51,52,51,45,58,59,59,66,52,67,79,78,62,75,66,78,62,63,45,76,62,45,44,45,46,56,52,43,56,70,66,40,73,65,60,77,74,60,53,93,72,67,79,80,68,50,42,66,58,34,32,53,21,35,48,51,32,50,53,35,40,54,77,68,65,58,55,68,83,62,45,46,45,43,49,51,49,33,52,51,29,48,51,49,36,42,50,53,52,52,48,50,53,51,48,56,56,67,74,94,128,53,73,67,47,52,52,51,45,57,59,61,65,50,66,78,75,64,77,65,78,62,63,44,76,61,45,44,46,47,56,54,43,57,70,65,41,74,66,61,74,74,61,53,93,71,66,79,81,68,50,41,66,57,34,33,53,20,35,48,50,30,50,53,36,40,53,76,68,64,58,55,66,84,61,46,46,44,43,49,49,49,33,52,51,28,48,51,50,35,42,50,54,52,53,50,52,53,51,49,57,57,67,74,93

Secondary structure (DSSP, 8-state):
--HHHHHHHHHHHTTSS--S----HHHHHHHHHHHHGGGTS---SS--PPPHHHHHHHHHHHHHHHHHTT--HHHHHHHHHHHHHHHHHHHHHHHHHHHHHHHH-/--HHHHHHHHHHHTTSS--S----HHHHHHHHHHHHGGGTS---SS--PPPHHHHHHHHHHHHHHHHHTT--HHHHHHHHHHHHHHHHHHHHHHHHHHHHHHHH-

Nearest PDB structures (foldseek):
  6b87-assembly1_A-2  TM=9.417E-01  e=7.850E+00  synthetic construct
  7qv2-assembly1_o  TM=2.868E-01  e=5.380E+00  Bacillus subtilis subsp. subtilis str. 168
  6b87-assembly1_A-2  TM=9.411E-01  e=7.992E+00  synthetic construct
  7qv2-assembly1_o  TM=2.868E-01  e=6.221E+00  Bacillus subtilis subsp. subtilis str. 168

Radius of gyration: 22.94 Å; Cα contacts (8 Å, |Δi|>4): 136; chains: 2; bounding box: 31×66×56 Å

Organism: Araneus ventricosus (NCBI:txid182803)

Foldseek 3Di:
DDPVVVVVVVVPPPPDPCPVCPLPVVRVVCVVVVVVVVPPDCCPPPNDDDALVNLLVVLVVVLVVCVVVVHDCVVCVVSVVVNVVSVVVNVVVVVVVVVCVVVVD/DDPVVVVVVVVPVPPDPCPPCPPPVVRVVCVVVVVVVVPPDCCPPPNDDDALVNLLVVLVVVLVVCVVVVHDCVVCVVSVVVNVVSVVVNVVVVVVVVVCVVVVD